Protein AF-0000000083949277 (afdb_homodimer)

Solvent-accessible surface area (backbone atoms only — not comparable to full-atom values): 10492 Å² total; per-residue (Å²): 128,86,73,73,69,58,63,44,70,72,47,74,55,38,56,22,43,33,36,37,35,54,84,83,64,48,55,35,40,35,48,44,87,57,91,70,59,81,41,28,36,32,83,78,54,54,52,74,56,86,62,30,49,77,46,78,42,14,24,31,35,35,33,34,27,75,80,60,41,54,33,39,42,30,32,68,45,71,85,47,53,56,81,72,59,77,84,67,62,41,60,31,63,98,126,86,74,74,71,58,64,45,72,73,47,73,56,38,58,21,43,34,36,38,35,55,82,82,63,48,55,34,40,35,48,45,88,58,89,70,58,80,40,27,36,33,82,79,53,56,51,75,55,85,64,31,51,77,46,77,42,14,26,30,34,34,32,35,28,76,80,61,40,56,34,39,42,32,33,68,44,72,87,49,51,55,81,72,60,63,95,68,58,40,60,30,62,98

pLDDT: mean 95.49, std 7.27, range [46.12, 98.75]

Sequence (188 aa):
MIEKPKVTTLTEAKVIHKLHCGECNWKQEIAANTDAEIKCCPWCGWSDLDISTVANEGGFQEIECEKHGKVTVIMPSPNIELLDFMDNLFCPFCMIEKPKVTTLTEAKVIHKLHCGECNWKQEIAANTDAEIKCCPWCGWSDLDISTVANEGGFQEIECEKHGKVTVIMPSPNIELLDFMDNLFCPFC

Organism: NCBI:txid38313

Radius of gyration: 16.16 Å; Cα contacts (8 Å, |Δi|>4): 487; chains: 2; bounding box: 27×56×30 Å

Secondary structure (DSSP, 8-state):
--PPPPEEE-S--EEEEEEE-TTT--EEEEEES--PPP-S-TTT----GGGSEEEEEEEEEEEEETTTEEEEEEE--TT--GGG--S-PPPTT-/--PPPPEEE-S--EEEEEEE-TTT--EEEEEES--PPP-S-TTT----GGGSEEEEEEEEEEEEETTTEEEEEEE--TT--GGG--S-PPPTT-

Nearest PDB structures (foldseek):
  7w8g-assembly1_F  TM=3.546E-01  e=2.244E+00  Saccharomyces cerevisiae S288C
  5bw0-assembly1_A  TM=3.425E-01  e=2.121E+00  Pseudomonas aeruginosa PAO1
  2ach-assembly1_A  TM=4.110E-01  e=2.975E+00  Homo sapiens
  4pog-assembly2_G  TM=3.089E-01  e=5.745E-01  Pyrococcus furiosus DSM 3638
  7w8g-assembly1_F  TM=3.549E-01  e=1.560E+00  Saccharomyces cerevisiae S288C

Foldseek 3Di:
DPDFFDKAWDDQKDWWKWKQAQVVRDIDTDDDPDPDDDQADPVPGHRPCVRMDIDTAWIWTWMQTPVPGIDIDTGRHRPDDSVNDPRDDDDPVD/DPDFFDKAWDDQKDWWKWKQAQVVRDTDTDDDPDPDDDQADPVPGHRPCVSMDIDTAWIWTWMQTPVPGIDIDTGRHRPDDSVNDDSDDDDPVD

Structure (mmCIF, N/CA/C/O backbone):
data_AF-0000000083949277-model_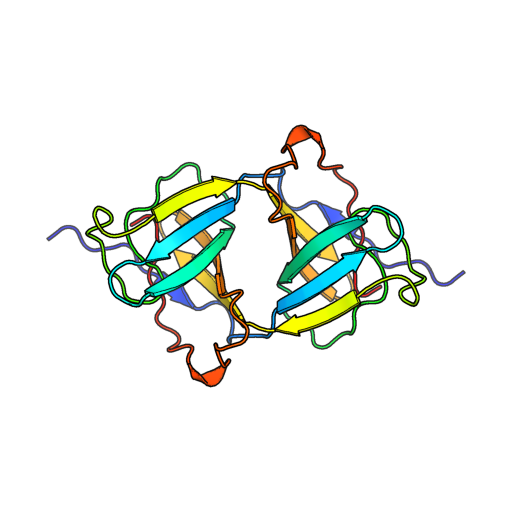v1
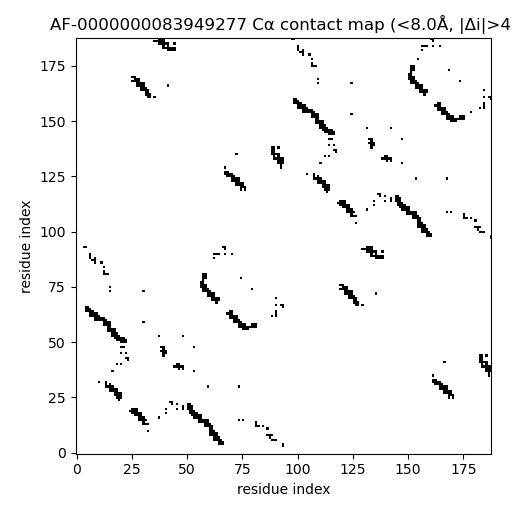#
loop_
_entity.id
_entity.type
_entity.pdbx_description
1 polymer 'Uncharacterized protein'
#
loop_
_atom_site.group_PDB
_atom_site.id
_atom_site.type_symbol
_atom_site.label_atom_id
_atom_site.label_alt_id
_atom_site.label_comp_id
_atom_site.label_asym_id
_atom_site.label_entity_id
_atom_site.label_seq_id
_atom_site.pdbx_PDB_ins_code
_atom_site.Cartn_x
_atom_site.Cartn_y
_atom_site.Cartn_z
_atom_site.occupancy
_atom_site.B_iso_or_equiv
_atom_site.auth_seq_id
_atom_site.auth_comp_id
_atom_site.auth_asym_id
_atom_site.auth_atom_id
_atom_site.pdbx_PDB_model_num
ATOM 1 N N . MET A 1 1 ? 11.148 29.172 11.57 1 46.12 1 MET A N 1
ATOM 2 C CA . MET A 1 1 ? 10.367 28.5 10.531 1 46.12 1 MET A CA 1
ATOM 3 C C . MET A 1 1 ? 10.805 27.047 10.375 1 46.12 1 MET A C 1
ATOM 5 O O . MET A 1 1 ? 11.961 26.781 10.039 1 46.12 1 MET A O 1
ATOM 9 N N . ILE A 1 2 ? 10.359 26.141 11.164 1 58.78 2 ILE A N 1
ATOM 10 C CA . ILE A 1 2 ? 10.922 24.797 11.172 1 58.78 2 ILE A CA 1
ATOM 11 C C . ILE A 1 2 ? 10.773 24.172 9.781 1 58.78 2 ILE A C 1
ATOM 13 O O . ILE A 1 2 ? 9.664 24.094 9.25 1 58.78 2 ILE A O 1
ATOM 17 N N . GLU A 1 3 ? 11.789 24.25 9.047 1 74.69 3 GLU A N 1
ATOM 18 C CA . GLU A 1 3 ? 11.805 23.75 7.68 1 74.69 3 GLU A CA 1
ATOM 19 C C . GLU A 1 3 ? 11.336 22.297 7.609 1 74.69 3 GLU A C 1
ATOM 21 O O . GLU A 1 3 ? 11.75 21.469 8.422 1 74.69 3 GLU A O 1
ATOM 26 N N . LYS A 1 4 ? 10.242 22.094 6.906 1 85.12 4 LYS A N 1
ATOM 27 C CA . LYS A 1 4 ? 9.75 20.734 6.691 1 85.12 4 LYS A CA 1
ATOM 28 C C . LYS A 1 4 ? 10.805 19.875 6.004 1 85.12 4 LYS A C 1
ATOM 30 O O . LYS A 1 4 ? 11.547 20.344 5.141 1 85.12 4 LYS A O 1
ATOM 35 N N . PRO A 1 5 ? 10.977 18.703 6.551 1 93.44 5 PRO A N 1
ATOM 36 C CA . PRO A 1 5 ? 11.922 17.781 5.91 1 93.44 5 PRO A CA 1
ATOM 37 C C . PRO A 1 5 ? 11.688 17.656 4.406 1 93.44 5 PRO A C 1
ATOM 39 O O . PRO A 1 5 ? 10.555 17.797 3.938 1 93.44 5 PRO A O 1
ATOM 42 N N . LYS A 1 6 ? 12.773 17.469 3.689 1 96.25 6 LYS A N 1
ATOM 43 C CA . LYS A 1 6 ? 12.688 17.297 2.242 1 96.25 6 LYS A CA 1
ATOM 44 C C . LYS A 1 6 ? 12 15.977 1.887 1 96.25 6 LYS A C 1
ATOM 46 O O . LYS A 1 6 ? 12.258 14.945 2.504 1 96.25 6 LYS A O 1
ATOM 51 N N . VAL A 1 7 ? 11.094 16.047 0.916 1 97.25 7 VAL A N 1
ATOM 52 C CA . VAL A 1 7 ? 10.391 14.891 0.388 1 97.25 7 VAL A CA 1
ATOM 53 C C . VAL A 1 7 ? 10.719 14.711 -1.093 1 97.25 7 VAL A C 1
ATOM 55 O O . VAL A 1 7 ? 10.68 15.672 -1.863 1 97.25 7 VAL A O 1
ATOM 58 N N . THR A 1 8 ? 11.156 13.547 -1.446 1 97.5 8 THR A N 1
ATOM 59 C CA . THR A 1 8 ? 11.469 13.242 -2.84 1 97.5 8 THR A CA 1
ATOM 60 C C . THR A 1 8 ? 10.547 12.148 -3.375 1 97.5 8 THR A C 1
ATOM 62 O O . THR A 1 8 ? 10.297 11.156 -2.695 1 97.5 8 THR A O 1
ATOM 65 N N . THR A 1 9 ? 10 12.391 -4.555 1 97.31 9 THR A N 1
ATOM 66 C CA . THR A 1 9 ? 9.219 11.352 -5.219 1 97.31 9 THR A CA 1
ATOM 67 C C . THR A 1 9 ? 10.133 10.258 -5.766 1 97.31 9 THR A C 1
ATOM 69 O O . THR A 1 9 ? 11.086 10.539 -6.492 1 97.31 9 THR A O 1
ATOM 72 N N . LEU A 1 10 ? 9.812 8.992 -5.414 1 96.44 10 LEU A N 1
ATOM 73 C CA . LEU A 1 10 ? 10.688 7.895 -5.805 1 96.44 10 LEU A CA 1
ATOM 74 C C . LEU A 1 10 ? 10.195 7.242 -7.094 1 96.44 10 LEU A C 1
ATOM 76 O O . LEU A 1 10 ? 10.984 6.684 -7.852 1 96.44 10 LEU A O 1
ATOM 80 N N . THR A 1 11 ? 8.93 7.262 -7.309 1 95.81 11 THR A N 1
ATOM 81 C CA . THR A 1 11 ? 8.352 6.562 -8.445 1 95.81 11 THR A CA 1
ATOM 82 C C . THR A 1 11 ? 7.234 7.387 -9.086 1 95.81 11 THR A C 1
ATOM 84 O O . THR A 1 11 ? 6.602 8.203 -8.414 1 95.81 11 THR A O 1
ATOM 87 N N . GLU A 1 12 ? 7.059 7.129 -10.391 1 95.62 12 GLU A N 1
ATOM 88 C CA . GLU A 1 12 ? 5.789 7.57 -10.969 1 95.62 12 GLU A CA 1
ATOM 89 C C . GLU A 1 12 ? 4.617 6.789 -10.375 1 95.62 12 GLU A C 1
ATOM 91 O O . GLU A 1 12 ? 4.805 5.715 -9.805 1 95.62 12 GLU A O 1
ATOM 96 N N . ALA A 1 13 ? 3.475 7.406 -10.477 1 97.06 13 ALA A N 1
ATOM 97 C CA . ALA A 1 13 ? 2.285 6.695 -10.008 1 97.06 13 ALA A CA 1
ATOM 98 C C . ALA A 1 13 ? 2.02 5.453 -10.852 1 97.06 13 ALA A C 1
ATOM 100 O O . ALA A 1 13 ? 2.174 5.484 -12.078 1 97.06 13 ALA A O 1
ATOM 101 N N . LYS A 1 14 ? 1.69 4.402 -10.234 1 97.19 14 LYS A N 1
ATOM 102 C CA . LYS A 1 14 ? 1.305 3.158 -10.898 1 97.19 14 LYS A CA 1
ATOM 103 C C . LYS A 1 14 ? -0.008 2.619 -10.336 1 97.19 14 LYS A C 1
ATOM 105 O O . LYS A 1 14 ? -0.439 3.023 -9.258 1 97.19 14 LYS A O 1
ATOM 110 N N . VAL A 1 15 ? -0.528 1.75 -11.07 1 97.38 15 VAL A N 1
ATOM 111 C CA . VAL A 1 15 ? -1.793 1.153 -10.656 1 97.38 15 VAL A CA 1
ATOM 112 C C . VAL A 1 15 ? -1.55 0.179 -9.508 1 97.38 15 VAL A C 1
ATOM 114 O O . VAL A 1 15 ? -0.455 -0.373 -9.367 1 97.38 15 VAL A O 1
ATOM 117 N N . ILE A 1 16 ? -2.521 0.039 -8.641 1 98.06 16 ILE A N 1
ATOM 118 C CA . ILE A 1 16 ? -2.527 -0.982 -7.598 1 98.06 16 ILE A CA 1
ATOM 119 C C . ILE A 1 16 ? -3.146 -2.27 -8.141 1 98.06 16 ILE A C 1
ATOM 121 O O . ILE A 1 16 ? -4.191 -2.234 -8.789 1 98.06 16 ILE A O 1
ATOM 125 N N . HIS A 1 17 ? -2.457 -3.432 -7.906 1 98.38 17 HIS A N 1
ATOM 126 C CA . HIS A 1 17 ? -3.092 -4.719 -8.164 1 98.38 17 HIS A CA 1
ATOM 127 C C . HIS A 1 17 ? -3.918 -5.176 -6.965 1 98.38 17 HIS A C 1
ATOM 129 O O . HIS A 1 17 ? -3.404 -5.258 -5.848 1 98.38 17 HIS A O 1
ATOM 135 N N . LYS A 1 18 ? -5.16 -5.375 -7.195 1 98.12 18 LYS A N 1
ATOM 136 C CA . LYS A 1 18 ? -6.051 -5.871 -6.148 1 98.12 18 LYS A CA 1
ATOM 137 C C . LYS A 1 18 ? -6.391 -7.34 -6.363 1 98.12 18 LYS A C 1
ATOM 139 O O . LYS A 1 18 ? -6.676 -7.758 -7.488 1 98.12 18 LYS A O 1
ATOM 144 N N . LEU A 1 19 ? -6.254 -8.078 -5.285 1 98.44 19 LEU A N 1
ATOM 145 C CA . LEU A 1 19 ? -6.527 -9.516 -5.324 1 98.44 19 LEU A CA 1
ATOM 146 C C . LEU A 1 19 ? -7.434 -9.93 -4.172 1 98.44 19 LEU A C 1
ATOM 148 O O . LEU A 1 19 ? -7.16 -9.609 -3.014 1 98.44 19 LEU A O 1
ATOM 152 N N . HIS A 1 20 ? -8.578 -10.453 -4.512 1 98.44 20 HIS A N 1
ATOM 153 C CA . HIS A 1 20 ? -9.344 -11.234 -3.541 1 98.44 20 HIS A CA 1
ATOM 154 C C . HIS A 1 20 ? -9.18 -12.727 -3.795 1 98.44 20 HIS A C 1
ATOM 156 O O . HIS A 1 20 ? -9.797 -13.281 -4.711 1 98.44 20 HIS A O 1
ATOM 162 N N . CYS A 1 21 ? -8.406 -13.305 -2.984 1 98.5 21 CYS A N 1
ATOM 163 C CA . CYS A 1 21 ? -7.988 -14.68 -3.225 1 98.5 21 CYS A CA 1
ATOM 164 C C . CYS A 1 21 ? -9.102 -15.664 -2.887 1 98.5 21 CYS A C 1
ATOM 166 O O . CYS A 1 21 ? -9.641 -15.641 -1.776 1 98.5 21 CYS A O 1
ATOM 168 N N . GLY A 1 22 ? -9.391 -16.484 -3.83 1 98.31 22 GLY A N 1
ATOM 169 C CA . GLY A 1 22 ? -10.445 -17.469 -3.629 1 98.31 22 GLY A CA 1
ATOM 170 C C . GLY A 1 22 ? -10.055 -18.578 -2.662 1 98.31 22 GLY A C 1
ATOM 171 O O . GLY A 1 22 ? -10.922 -19.234 -2.084 1 98.31 22 GLY A O 1
ATOM 172 N N . GLU A 1 23 ? -8.766 -18.812 -2.447 1 98.31 23 GLU A N 1
ATOM 173 C CA . GLU A 1 23 ? -8.281 -19.859 -1.568 1 98.31 23 GLU A CA 1
ATOM 174 C C . GLU A 1 23 ? -8.242 -19.406 -0.114 1 98.31 23 GLU A C 1
ATOM 176 O O . GLU A 1 23 ? -8.898 -20 0.747 1 98.31 23 GLU A O 1
ATOM 181 N N . CYS A 1 24 ? -7.574 -18.359 0.184 1 96.56 24 CYS A N 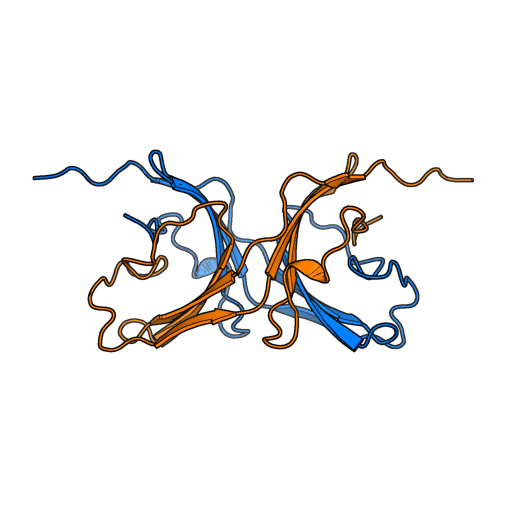1
ATOM 182 C CA . CYS A 1 24 ? -7.43 -17.938 1.569 1 96.56 24 CYS A CA 1
ATOM 183 C C . CYS A 1 24 ? -8.5 -16.906 1.935 1 96.56 24 CYS A C 1
ATOM 185 O O . CYS A 1 24 ? -8.711 -16.625 3.113 1 96.56 24 CYS A O 1
ATOM 187 N N . ASN A 1 25 ? -9.109 -16.281 0.979 1 97.25 25 ASN A N 1
ATOM 188 C CA . ASN A 1 25 ? -10.242 -15.375 1.118 1 97.25 25 ASN A CA 1
ATOM 18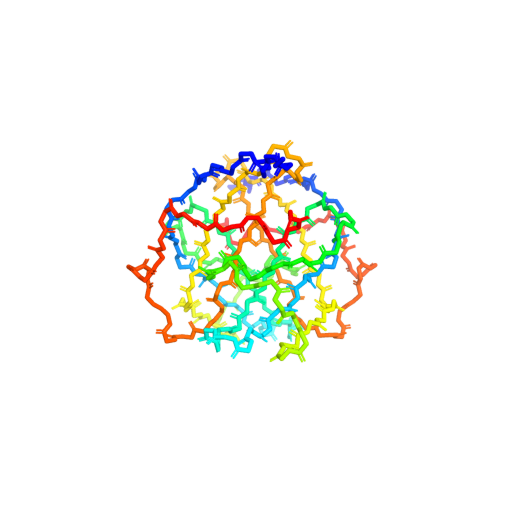9 C C . ASN A 1 25 ? -9.789 -13.992 1.598 1 97.25 25 ASN A C 1
ATOM 191 O O . ASN A 1 25 ? -10.602 -13.203 2.082 1 97.25 25 ASN A O 1
ATOM 195 N N . TRP A 1 26 ? -8.484 -13.711 1.51 1 96.75 26 TRP A N 1
ATOM 196 C CA . TRP A 1 26 ? -8 -12.391 1.885 1 96.75 26 TRP A CA 1
ATOM 197 C C . TRP A 1 26 ? -8.07 -11.43 0.703 1 96.75 26 TRP A C 1
ATOM 199 O O . TRP A 1 26 ? -7.758 -11.805 -0.43 1 96.75 26 TRP A O 1
ATOM 209 N N . LYS A 1 27 ? -8.508 -10.219 1.029 1 97.44 27 LYS A N 1
ATOM 210 C CA . LYS A 1 27 ? -8.32 -9.094 0.11 1 97.44 27 LYS A CA 1
ATOM 211 C C . LYS A 1 27 ? -6.938 -8.477 0.27 1 97.44 27 LYS A C 1
ATOM 213 O O . LYS A 1 27 ? -6.5 -8.203 1.39 1 97.44 27 LYS A O 1
ATOM 218 N N . GLN A 1 28 ? -6.328 -8.305 -0.876 1 98.19 28 GLN A N 1
ATOM 219 C CA . GLN A 1 28 ? -4.961 -7.805 -0.871 1 98.19 28 GLN A CA 1
ATOM 220 C C . GLN A 1 28 ? -4.781 -6.684 -1.893 1 98.19 28 GLN A C 1
ATOM 222 O O . GLN A 1 28 ? -5.426 -6.688 -2.941 1 98.19 28 GLN A O 1
ATOM 227 N N . GLU A 1 29 ? -3.99 -5.68 -1.561 1 98.5 29 GLU A N 1
ATOM 228 C CA . GLU A 1 29 ? -3.516 -4.652 -2.479 1 98.5 29 GLU A CA 1
ATOM 229 C C . GLU A 1 29 ? -1.999 -4.711 -2.643 1 98.5 29 GLU A C 1
ATOM 231 O O . GLU A 1 29 ? -1.268 -4.812 -1.655 1 98.5 29 GLU A O 1
ATOM 236 N N . ILE A 1 30 ? -1.547 -4.719 -3.863 1 98.75 30 ILE A N 1
ATOM 237 C CA . ILE A 1 30 ? -0.135 -4.902 -4.184 1 98.75 30 ILE A CA 1
ATOM 238 C C . ILE A 1 30 ? 0.397 -3.662 -4.895 1 98.75 30 ILE A C 1
ATOM 240 O O . ILE A 1 30 ? -0.105 -3.287 -5.957 1 98.75 30 ILE A O 1
ATOM 244 N N . ALA A 1 31 ? 1.319 -3.004 -4.297 1 98.75 31 ALA A N 1
ATOM 245 C CA . ALA A 1 31 ? 2.057 -1.893 -4.891 1 98.75 31 ALA A CA 1
ATOM 246 C C . ALA A 1 31 ? 3.436 -2.34 -5.367 1 98.75 31 ALA A C 1
ATOM 248 O O . ALA A 1 31 ? 4.289 -2.707 -4.555 1 98.75 31 ALA A O 1
ATOM 249 N N . ALA A 1 32 ? 3.602 -2.359 -6.66 1 98.44 32 ALA A N 1
ATOM 250 C CA . ALA A 1 32 ? 4.867 -2.795 -7.25 1 98.44 32 ALA A CA 1
ATOM 251 C C . ALA A 1 32 ? 5.16 -2.031 -8.539 1 98.44 32 ALA A C 1
ATOM 253 O O . ALA A 1 32 ? 4.25 -1.738 -9.312 1 98.44 32 ALA A O 1
ATOM 254 N N . ASN A 1 33 ? 6.473 -1.746 -8.656 1 96.5 33 ASN A N 1
ATOM 255 C CA . ASN A 1 33 ? 6.891 -1.055 -9.875 1 96.5 33 ASN A CA 1
ATOM 256 C C . ASN A 1 33 ? 7.211 -2.037 -10.992 1 96.5 33 ASN A C 1
ATOM 258 O O . ASN A 1 33 ? 8.359 -2.135 -11.438 1 96.5 33 ASN A O 1
ATOM 262 N N . THR A 1 34 ? 6.246 -2.789 -11.367 1 95.69 34 THR A N 1
ATOM 263 C CA . THR A 1 34 ? 6.359 -3.762 -12.453 1 95.69 34 THR A CA 1
ATOM 264 C C . THR A 1 34 ? 5.094 -3.766 -13.312 1 95.69 34 THR A C 1
ATOM 266 O O . THR A 1 34 ? 4.016 -3.412 -12.836 1 95.69 34 THR A O 1
ATOM 269 N N . ASP A 1 35 ? 5.238 -4.125 -14.523 1 93.88 35 ASP A N 1
ATOM 270 C CA . ASP A 1 35 ? 4.098 -4.254 -15.422 1 93.88 35 ASP A CA 1
ATOM 271 C C . ASP A 1 35 ? 3.623 -5.703 -15.508 1 93.88 35 ASP A C 1
ATOM 273 O O . ASP A 1 35 ? 2.719 -6.023 -16.281 1 93.88 35 ASP A O 1
ATOM 277 N N . ALA A 1 36 ? 4.277 -6.547 -14.664 1 96.5 36 ALA A N 1
ATOM 278 C CA . ALA A 1 36 ? 3.922 -7.965 -14.664 1 96.5 36 ALA A CA 1
ATOM 279 C C . ALA A 1 36 ? 2.504 -8.18 -14.148 1 96.5 36 ALA A C 1
ATOM 281 O O . ALA A 1 36 ? 2.002 -7.383 -13.344 1 96.5 36 ALA A O 1
ATOM 282 N N . GLU A 1 37 ? 1.89 -9.234 -14.586 1 97.12 37 GLU A N 1
ATOM 283 C CA . GLU A 1 37 ? 0.556 -9.602 -14.117 1 97.12 37 GLU A CA 1
ATOM 284 C C . GLU A 1 37 ? 0.63 -10.477 -12.875 1 97.12 37 GLU A C 1
ATOM 286 O O . GLU A 1 37 ? 1.604 -11.211 -12.68 1 97.12 37 GLU A O 1
ATOM 291 N N . ILE A 1 38 ? -0.41 -10.375 -12.102 1 98.44 38 ILE A N 1
ATOM 292 C CA . ILE A 1 38 ? -0.5 -11.234 -10.922 1 98.44 38 ILE A CA 1
ATOM 293 C C . ILE A 1 38 ? -0.568 -12.695 -11.359 1 98.44 38 ILE A C 1
ATOM 295 O O . ILE A 1 38 ? -1.339 -13.055 -12.25 1 98.44 38 ILE A O 1
ATOM 299 N N . LYS A 1 39 ? 0.254 -13.523 -10.727 1 98 39 LYS A N 1
ATOM 300 C CA . LYS A 1 39 ? 0.293 -14.945 -11.055 1 98 39 LYS A CA 1
ATOM 301 C C . LYS A 1 39 ? -0.122 -15.797 -9.859 1 98 39 LYS A C 1
ATOM 303 O O . LYS A 1 39 ? -0.489 -16.969 -10.016 1 98 39 LYS A O 1
ATOM 308 N N . CYS A 1 40 ? -0.025 -15.172 -8.656 1 98.31 40 CYS A N 1
ATOM 309 C CA . CYS A 1 40 ? -0.406 -15.938 -7.473 1 98.31 40 CYS A CA 1
ATOM 310 C C . CYS A 1 40 ? -0.708 -15.016 -6.297 1 98.31 40 CYS A C 1
ATOM 312 O O . CYS A 1 40 ? -0.4 -13.82 -6.344 1 98.31 40 CYS A O 1
ATOM 314 N N . CYS A 1 41 ? -1.374 -15.578 -5.285 1 98.38 41 CYS A N 1
ATOM 315 C CA . CYS A 1 41 ? -1.639 -14.875 -4.031 1 98.38 41 CYS A CA 1
ATOM 316 C C . CYS A 1 41 ? -0.36 -14.711 -3.221 1 98.38 41 CYS A C 1
ATOM 318 O O . CYS A 1 41 ? 0.297 -15.695 -2.875 1 98.38 41 CYS A O 1
ATOM 320 N N . PRO A 1 42 ? 0.002 -13.469 -2.916 1 98 42 PRO A N 1
ATOM 321 C CA . PRO A 1 42 ? 1.236 -13.312 -2.143 1 98 42 PRO A CA 1
ATOM 322 C C . PRO A 1 42 ? 1.126 -13.883 -0.732 1 98 42 PRO A C 1
ATOM 324 O O . PRO A 1 42 ? 2.143 -14.203 -0.11 1 98 42 PRO A O 1
ATOM 327 N N . TRP A 1 43 ? -0.061 -14.008 -0.219 1 97.44 43 TRP A N 1
ATOM 328 C CA . TRP A 1 43 ? -0.281 -14.477 1.146 1 97.44 43 TRP A CA 1
ATOM 329 C C . TRP A 1 43 ? -0.173 -15.992 1.227 1 97.44 43 TRP A C 1
ATOM 331 O O . TRP A 1 43 ? 0.5 -16.531 2.111 1 97.44 43 TRP A O 1
ATOM 341 N N . CYS A 1 44 ? -0.803 -16.734 0.273 1 97.38 44 CYS A N 1
ATOM 342 C CA . CYS A 1 44 ? -0.876 -18.172 0.445 1 97.38 44 CYS A CA 1
ATOM 343 C C . CYS A 1 44 ? -0.243 -18.906 -0.737 1 97.38 44 CYS A C 1
ATOM 345 O O . CYS A 1 44 ? -0.12 -20.125 -0.728 1 97.38 44 CYS A O 1
ATOM 347 N N . GLY A 1 45 ? 0.141 -18.219 -1.758 1 97.25 45 GLY A N 1
ATOM 348 C CA . GLY A 1 45 ? 0.847 -18.812 -2.883 1 97.25 45 GLY A CA 1
ATOM 349 C C . GLY A 1 45 ? -0.081 -19.438 -3.9 1 97.25 45 GLY A C 1
ATOM 350 O O . GLY A 1 45 ? 0.372 -19.969 -4.922 1 97.25 45 GLY A O 1
ATOM 351 N N . TRP A 1 46 ? -1.381 -19.328 -3.662 1 97.69 46 TRP A N 1
ATOM 352 C CA . TRP A 1 46 ? -2.354 -19.938 -4.562 1 97.69 46 TRP A CA 1
ATOM 353 C C . TRP A 1 46 ? -2.283 -19.312 -5.949 1 97.69 46 TRP A C 1
ATOM 355 O O . TRP A 1 46 ? -2.377 -18.094 -6.09 1 97.69 46 TRP A O 1
ATOM 365 N N . SER A 1 47 ? -2.145 -20.172 -6.973 1 97.25 47 SER A N 1
ATOM 366 C CA . SER A 1 47 ? -1.875 -19.656 -8.312 1 97.25 47 SER A CA 1
ATOM 367 C C . SER A 1 47 ? -3.068 -19.859 -9.234 1 97.25 47 SER A C 1
ATOM 369 O O . SER A 1 47 ? -3.088 -19.344 -10.359 1 97.25 47 SER A O 1
ATOM 371 N N . ASP A 1 48 ? -4.059 -20.641 -8.797 1 97.19 48 ASP A N 1
ATOM 372 C CA . ASP A 1 48 ? -5.27 -20.734 -9.602 1 97.19 48 ASP A CA 1
ATOM 373 C C . ASP A 1 48 ? -6.18 -19.531 -9.375 1 97.19 48 ASP A C 1
ATOM 375 O O . ASP A 1 48 ? -7.066 -19.562 -8.523 1 97.19 48 ASP A O 1
ATOM 379 N N . LEU A 1 49 ? -6.066 -18.547 -10.188 1 97.31 49 LEU A N 1
ATOM 380 C CA . LEU A 1 49 ? -6.715 -17.266 -9.977 1 97.31 49 LEU A CA 1
ATOM 381 C C . LEU A 1 49 ? -8.141 -17.281 -10.516 1 97.31 49 LEU A C 1
ATOM 383 O O . LEU A 1 49 ? -8.875 -16.297 -10.367 1 97.31 49 LEU A O 1
ATOM 387 N N . ASP A 1 50 ? -8.602 -18.422 -11.055 1 97.31 50 ASP A N 1
ATOM 388 C CA . ASP A 1 50 ? -9.945 -18.531 -11.617 1 97.31 50 ASP A CA 1
ATOM 389 C C . ASP A 1 50 ? -11.008 -18.344 -10.531 1 97.31 50 ASP A C 1
ATOM 391 O O . ASP A 1 50 ? -12.133 -17.938 -10.82 1 97.31 50 ASP A O 1
ATOM 395 N N . ILE A 1 51 ? -10.617 -18.688 -9.344 1 97.62 51 ILE A N 1
ATOM 396 C CA . ILE A 1 51 ? -11.578 -18.594 -8.258 1 97.62 51 ILE A CA 1
ATOM 397 C C . ILE A 1 51 ? -11.352 -17.297 -7.477 1 97.62 51 ILE A C 1
ATOM 399 O O . ILE A 1 51 ? -11.867 -17.141 -6.367 1 97.62 51 ILE A O 1
ATOM 403 N N . SER A 1 52 ? -10.508 -16.484 -7.984 1 98.06 52 SER A N 1
ATOM 404 C CA . SER A 1 52 ? -10.172 -15.211 -7.348 1 98.06 52 SER A CA 1
ATOM 405 C C . SER A 1 52 ? -10.633 -14.031 -8.195 1 98.06 52 SER A C 1
ATOM 407 O O . SER A 1 52 ? -11.039 -14.211 -9.344 1 98.06 52 SER A O 1
ATOM 409 N N . THR A 1 53 ? -10.719 -12.883 -7.551 1 98.12 53 THR A N 1
ATOM 410 C CA . THR A 1 53 ? -10.945 -11.633 -8.266 1 98.12 53 THR A CA 1
ATOM 411 C C . THR A 1 53 ? -9.664 -10.805 -8.32 1 98.12 53 THR A C 1
ATOM 413 O O . THR A 1 53 ? -9.008 -10.602 -7.293 1 98.12 53 THR A O 1
ATOM 416 N N . VAL A 1 54 ? -9.281 -10.438 -9.539 1 97.88 54 VAL A N 1
ATOM 417 C CA . VAL A 1 54 ? -8.125 -9.578 -9.773 1 97.88 54 VAL A CA 1
ATOM 418 C C . VAL A 1 54 ? -8.562 -8.289 -10.453 1 97.88 54 VAL A C 1
ATOM 420 O O . VAL A 1 54 ? -9.391 -8.312 -11.367 1 97.88 54 VAL A O 1
ATOM 423 N N . ALA A 1 55 ? -8.094 -7.152 -9.977 1 96.88 55 ALA A N 1
ATOM 424 C CA . ALA A 1 55 ? -8.398 -5.859 -10.578 1 96.88 55 ALA A CA 1
ATOM 425 C C . ALA A 1 55 ? -7.219 -4.898 -10.445 1 96.88 55 ALA A C 1
ATOM 427 O O . ALA A 1 55 ? -6.414 -5.02 -9.516 1 96.88 55 ALA A O 1
ATOM 428 N N . ASN A 1 56 ? -7.09 -4.094 -11.445 1 96.5 56 ASN A N 1
ATOM 429 C CA . ASN A 1 56 ? -6.176 -2.955 -11.375 1 96.5 56 ASN A CA 1
ATOM 430 C C . ASN A 1 56 ? -6.934 -1.642 -11.188 1 96.5 56 ASN A C 1
ATOM 432 O O . ASN A 1 56 ? -7.598 -1.168 -12.109 1 96.5 56 ASN A O 1
ATOM 436 N N . GLU A 1 57 ? -6.883 -1.159 -10 1 95.38 57 GLU A N 1
ATOM 437 C CA . GLU A 1 57 ? -7.637 0.045 -9.656 1 95.38 57 GLU A CA 1
ATOM 438 C C . GLU A 1 57 ? -6.859 0.924 -8.68 1 95.38 57 GLU A C 1
ATOM 440 O O . GLU A 1 57 ? -6.07 0.423 -7.883 1 95.38 57 GLU A O 1
ATOM 445 N N . GLY A 1 58 ? -7.086 2.207 -8.812 1 97.12 58 GLY A N 1
ATOM 446 C CA . GLY A 1 58 ? -6.375 3.121 -7.93 1 97.12 58 GLY A CA 1
ATOM 447 C C . GLY A 1 58 ? -4.934 3.352 -8.344 1 97.12 58 GLY A C 1
ATOM 448 O O . GLY A 1 58 ? -4.586 3.182 -9.516 1 97.12 58 GLY A O 1
ATOM 449 N N . GLY A 1 59 ? -4.227 3.914 -7.484 1 97.75 59 GLY A N 1
ATOM 450 C CA . GLY A 1 59 ? -2.826 4.191 -7.758 1 97.75 59 GLY A CA 1
ATOM 451 C C . GLY A 1 59 ? -1.988 4.324 -6.5 1 97.75 59 GLY A C 1
ATOM 452 O O . GLY A 1 59 ? -2.529 4.398 -5.391 1 97.75 59 GLY A O 1
ATOM 453 N N . PHE A 1 60 ? -0.755 4.199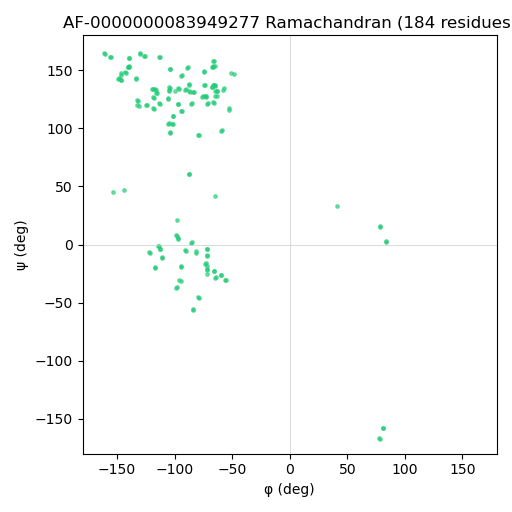 -6.668 1 98.31 60 PHE A N 1
ATOM 454 C CA . PHE A 1 60 ? 0.175 4.453 -5.578 1 98.31 60 PHE A CA 1
ATOM 455 C C . PHE A 1 60 ? 1.409 5.195 -6.078 1 98.31 60 PHE A C 1
ATOM 457 O O . PHE A 1 60 ? 1.662 5.246 -7.285 1 98.31 60 PHE A O 1
ATOM 464 N N . GLN A 1 61 ? 2.047 5.766 -5.203 1 98.19 61 GLN A N 1
ATOM 465 C CA . GLN A 1 61 ? 3.32 6.438 -5.438 1 98.19 61 GLN A CA 1
ATOM 466 C C . GLN A 1 61 ? 4.211 6.371 -4.199 1 98.19 61 GLN A C 1
ATOM 468 O O . GLN A 1 61 ? 3.715 6.398 -3.07 1 98.19 61 GLN A O 1
ATOM 473 N N . GLU A 1 62 ? 5.48 6.203 -4.441 1 98.06 62 GLU A N 1
ATOM 474 C CA . GLU A 1 62 ? 6.438 6.141 -3.34 1 98.06 62 GLU A CA 1
ATOM 475 C C . GLU A 1 62 ? 7.223 7.441 -3.215 1 98.06 62 GLU A C 1
ATOM 477 O O . GLU A 1 62 ? 7.672 8 -4.219 1 98.06 62 GLU A O 1
ATOM 482 N N . ILE A 1 63 ? 7.309 7.844 -1.969 1 98.19 63 ILE A N 1
ATOM 483 C CA . ILE A 1 63 ? 8.117 9.023 -1.664 1 98.19 63 ILE A CA 1
ATOM 484 C C . ILE A 1 63 ? 9.141 8.68 -0.583 1 98.19 63 ILE A C 1
ATOM 486 O O . ILE A 1 63 ? 9.031 7.637 0.072 1 98.19 63 ILE A O 1
ATOM 490 N N . GLU A 1 64 ? 10.117 9.5 -0.476 1 98.06 64 GLU A N 1
ATOM 491 C CA . GLU A 1 64 ? 11.102 9.414 0.604 1 98.06 64 GLU A CA 1
ATOM 492 C C . GLU A 1 64 ? 11.195 10.734 1.364 1 98.06 64 GLU A C 1
ATOM 494 O O . GLU A 1 64 ? 11.406 11.789 0.762 1 98.06 64 GLU A O 1
ATOM 499 N N . CYS A 1 65 ? 10.914 10.633 2.604 1 97.94 65 CYS A N 1
ATOM 500 C CA . CYS A 1 65 ? 11.102 11.75 3.518 1 97.94 65 CYS A CA 1
ATOM 501 C C . CYS A 1 65 ? 12.438 11.641 4.25 1 97.94 65 CYS A C 1
ATOM 503 O O . CYS A 1 65 ? 12.766 10.578 4.781 1 97.94 65 CYS A O 1
ATOM 505 N N . GLU A 1 66 ? 13.141 12.719 4.305 1 97.38 66 GLU A N 1
ATOM 506 C CA . GLU A 1 66 ? 14.453 12.711 4.949 1 97.38 66 GLU A CA 1
ATOM 507 C C . GLU A 1 66 ? 14.352 12.289 6.41 1 97.38 66 GLU A C 1
ATOM 509 O O . GLU A 1 66 ? 15.289 11.695 6.957 1 97.38 66 GLU A O 1
ATOM 514 N N . LYS A 1 67 ? 13.289 12.508 6.957 1 97.06 67 LYS A N 1
ATOM 515 C CA . LYS A 1 67 ? 13.109 12.234 8.383 1 97.06 67 LYS A CA 1
ATOM 516 C C . LYS A 1 67 ? 12.43 10.891 8.602 1 97.06 67 LYS A C 1
ATOM 518 O O . LYS A 1 67 ? 12.766 10.164 9.539 1 97.06 67 LYS A O 1
ATOM 523 N N . HIS A 1 68 ? 11.477 10.516 7.738 1 97.44 68 HIS A N 1
ATOM 524 C CA . HIS A 1 68 ? 10.625 9.383 8.055 1 97.44 68 HIS A CA 1
ATOM 525 C C . HIS A 1 68 ? 10.883 8.219 7.105 1 97.44 68 HIS A C 1
ATOM 527 O O . HIS A 1 68 ? 10.305 7.137 7.266 1 97.44 68 HIS A O 1
ATOM 533 N N . GLY A 1 69 ? 11.773 8.461 6.109 1 97 69 GLY A N 1
ATOM 534 C CA . GLY A 1 69 ? 12.109 7.375 5.199 1 97 69 GLY A CA 1
ATOM 535 C C . GLY A 1 69 ? 11.078 7.168 4.113 1 97 69 GLY A C 1
ATOM 536 O O . GLY A 1 69 ? 10.352 8.094 3.752 1 97 69 GLY A O 1
ATOM 537 N N . LYS A 1 70 ? 11.047 6.008 3.561 1 97.69 70 LYS A N 1
ATOM 538 C CA . LYS A 1 70 ? 10.188 5.676 2.43 1 97.69 70 LYS A CA 1
ATOM 539 C C . LYS A 1 70 ? 8.734 5.523 2.873 1 97.69 70 LYS A C 1
ATOM 541 O O . LYS A 1 70 ? 8.461 4.938 3.922 1 97.69 70 LYS A O 1
ATOM 546 N N . VAL A 1 71 ? 7.906 6.051 2.109 1 98.38 71 VAL A N 1
ATOM 547 C CA . VAL A 1 71 ? 6.465 5.98 2.338 1 98.38 71 VAL A CA 1
ATOM 548 C C . VAL A 1 71 ? 5.758 5.586 1.044 1 98.38 71 VAL A C 1
ATOM 550 O O . VAL A 1 71 ? 5.988 6.184 -0.008 1 98.38 71 VAL A O 1
ATOM 553 N N . THR A 1 72 ? 5.004 4.543 1.089 1 98.69 72 THR A N 1
ATOM 554 C CA . THR A 1 72 ? 4.109 4.211 -0.013 1 98.69 72 THR A CA 1
ATOM 555 C C . THR A 1 72 ? 2.715 4.781 0.234 1 98.69 72 THR A C 1
ATOM 557 O O . THR A 1 72 ? 2.043 4.395 1.193 1 98.69 72 THR A O 1
ATOM 560 N N . VAL A 1 73 ? 2.342 5.688 -0.595 1 98.69 73 VAL A N 1
ATOM 561 C CA . VAL A 1 73 ? 1.015 6.285 -0.511 1 98.69 73 VAL A CA 1
ATOM 562 C C . VAL A 1 73 ? 0.07 5.59 -1.486 1 98.69 73 VAL A C 1
ATOM 564 O O . VAL A 1 73 ? 0.317 5.57 -2.695 1 98.69 73 VAL A O 1
ATOM 567 N N . ILE A 1 74 ? -0.982 5.043 -0.949 1 98.5 74 ILE A N 1
ATOM 568 C CA . ILE A 1 74 ? -1.923 4.238 -1.722 1 98.5 74 ILE A CA 1
ATOM 569 C C . ILE A 1 74 ? -3.27 4.957 -1.805 1 98.5 74 ILE A C 1
ATOM 571 O O . ILE A 1 74 ? -3.838 5.344 -0.781 1 98.5 74 ILE A O 1
ATOM 575 N N . MET A 1 75 ? -3.664 5.207 -3 1 97.88 75 MET A N 1
ATOM 576 C CA . MET A 1 75 ? -5 5.707 -3.309 1 97.88 75 MET A CA 1
ATOM 577 C C . MET A 1 75 ? -5.879 4.602 -3.885 1 97.88 75 MET A C 1
ATOM 579 O O . MET A 1 75 ? -5.898 4.391 -5.098 1 97.88 75 MET A O 1
ATOM 583 N N . PRO A 1 76 ? -6.672 3.973 -2.982 1 97.12 76 PRO A N 1
ATOM 584 C CA . PRO A 1 76 ? -7.336 2.74 -3.414 1 97.12 76 PRO A CA 1
ATOM 585 C C . PRO A 1 76 ? -8.609 3.002 -4.215 1 97.12 76 PRO A C 1
ATOM 587 O O . PRO A 1 76 ? -9.18 2.076 -4.801 1 97.12 76 PRO A O 1
ATOM 590 N N . SER A 1 77 ? -9.008 4.199 -4.32 1 95 77 SER A N 1
ATOM 591 C CA . SER A 1 77 ? -10.258 4.531 -5.008 1 95 77 SER A CA 1
ATOM 592 C C . SER A 1 77 ? -10.156 4.234 -6.5 1 95 77 SER A C 1
ATOM 594 O O . SER A 1 77 ? -9.164 4.578 -7.145 1 95 77 SER A O 1
ATOM 596 N N . PRO A 1 78 ? -11.234 3.635 -7.027 1 93.06 78 PRO A N 1
ATOM 597 C CA . PRO A 1 78 ? -11.242 3.402 -8.477 1 93.06 78 PRO A CA 1
ATOM 598 C C . PRO A 1 78 ? -11.414 4.688 -9.281 1 93.06 78 PRO A C 1
ATOM 600 O O . PRO A 1 78 ? -11.227 4.688 -10.5 1 93.06 78 PRO A O 1
ATOM 603 N N . ASN A 1 79 ? -11.711 5.762 -8.625 1 93.31 79 ASN A N 1
ATOM 604 C CA . ASN A 1 79 ? -11.992 7.016 -9.312 1 93.31 79 ASN A CA 1
ATOM 605 C C . ASN A 1 79 ? -10.734 7.852 -9.5 1 93.31 79 ASN A C 1
ATOM 607 O O . ASN A 1 79 ? -10.773 8.914 -10.125 1 93.31 79 ASN A O 1
ATOM 611 N N . ILE A 1 80 ? -9.664 7.34 -8.938 1 93.81 80 ILE A N 1
ATOM 612 C CA . ILE A 1 80 ? -8.414 8.07 -9.094 1 93.81 80 ILE A CA 1
ATOM 613 C C . ILE A 1 80 ? -7.676 7.57 -10.336 1 93.81 80 ILE A C 1
ATOM 615 O O . ILE A 1 80 ? -7.625 6.367 -10.586 1 93.81 80 ILE A O 1
ATOM 619 N N . GLU A 1 81 ? -7.211 8.516 -11.125 1 93.31 81 GLU A N 1
ATOM 620 C CA . GLU A 1 81 ? -6.371 8.195 -12.281 1 93.31 81 GLU A CA 1
ATOM 621 C C . GLU A 1 81 ? -4.906 8.516 -12 1 93.31 81 GLU A C 1
ATOM 623 O O . GLU A 1 81 ? -4.598 9.398 -11.195 1 93.31 81 GLU A O 1
ATOM 628 N N . LEU A 1 82 ? -4.047 7.734 -12.672 1 94.94 82 LEU A N 1
ATOM 629 C CA . LEU A 1 82 ? -2.615 7.926 -12.469 1 94.94 82 LEU A CA 1
ATOM 630 C C . LEU A 1 82 ? -2.215 9.367 -12.773 1 94.94 82 LEU A C 1
ATOM 632 O O . LEU A 1 82 ? -1.333 9.922 -12.109 1 94.94 82 LEU A O 1
ATOM 636 N N . LEU A 1 83 ? -2.877 9.992 -13.656 1 93.94 83 LEU A N 1
ATOM 637 C CA . LEU A 1 83 ? -2.547 11.352 -14.07 1 93.94 83 LEU A CA 1
ATOM 638 C C . LEU A 1 83 ? -2.932 12.359 -12.992 1 93.94 83 LEU A C 1
ATOM 640 O O . LEU A 1 83 ? -2.488 13.508 -13.016 1 93.94 83 LEU A O 1
ATOM 644 N N . ASP A 1 84 ? -3.764 11.938 -12.047 1 93.38 84 ASP A N 1
ATOM 645 C CA . ASP A 1 84 ? -4.152 12.828 -10.953 1 93.38 84 ASP A CA 1
ATOM 646 C C . ASP A 1 84 ? -2.992 13.047 -9.984 1 93.38 8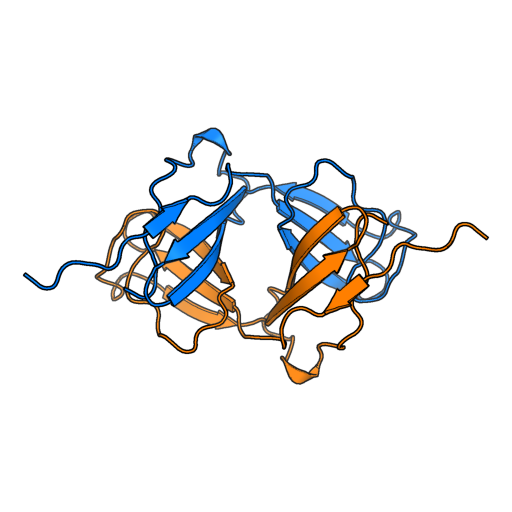4 ASP A C 1
ATOM 648 O O . ASP A 1 84 ? -3.008 13.992 -9.195 1 93.38 84 ASP A O 1
ATOM 652 N N . PHE A 1 85 ? -1.99 12.109 -10.07 1 93.88 85 PHE A N 1
ATOM 653 C CA . PHE A 1 85 ? -0.848 12.242 -9.18 1 93.88 85 PHE A CA 1
ATOM 654 C C . PHE A 1 85 ? 0.041 13.406 -9.602 1 93.88 85 PHE A C 1
ATOM 656 O O . PHE A 1 85 ? 0.33 13.57 -10.789 1 93.88 85 PHE A O 1
ATOM 663 N N . MET A 1 86 ? 0.406 14.422 -8.695 1 82.62 86 MET A N 1
ATOM 664 C CA . MET A 1 86 ? 1.178 15.625 -9.008 1 82.62 86 MET A CA 1
ATOM 665 C C . MET A 1 86 ? 2.645 15.438 -8.633 1 82.62 86 MET A C 1
ATOM 667 O O . MET A 1 86 ? 3.443 16.375 -8.75 1 82.62 86 MET A O 1
ATOM 671 N N . ASP A 1 87 ? 3.221 14.383 -8.484 1 85.38 87 ASP A N 1
ATOM 672 C CA . ASP A 1 87 ? 4.605 14.133 -8.102 1 85.38 87 ASP A CA 1
ATOM 673 C C . ASP A 1 87 ? 5.051 15.086 -6.996 1 85.38 87 ASP A C 1
ATOM 675 O O . ASP A 1 87 ? 6.145 15.656 -7.062 1 85.38 87 ASP A O 1
ATOM 679 N N . ASN A 1 88 ? 4.262 15.469 -6.148 1 93.12 88 ASN A N 1
ATOM 680 C CA . ASN A 1 88 ? 4.547 16.359 -5.027 1 93.12 88 ASN A CA 1
ATOM 681 C C . ASN A 1 88 ? 3.746 15.969 -3.785 1 93.12 88 ASN A C 1
ATOM 683 O O . ASN A 1 88 ? 3.158 16.828 -3.125 1 93.12 88 ASN A O 1
ATOM 687 N N . LEU A 1 89 ? 3.775 14.758 -3.535 1 97.31 89 LEU A N 1
ATOM 688 C CA . LEU A 1 89 ? 3.09 14.289 -2.336 1 97.31 89 LEU A CA 1
ATOM 689 C C . LEU A 1 89 ? 3.797 14.789 -1.077 1 97.31 89 LEU A C 1
ATOM 691 O O . LEU A 1 89 ? 5.004 15.039 -1.096 1 97.31 89 LEU A O 1
ATOM 695 N N . PHE A 1 90 ? 3.037 14.914 -0.054 1 97.75 90 PHE A N 1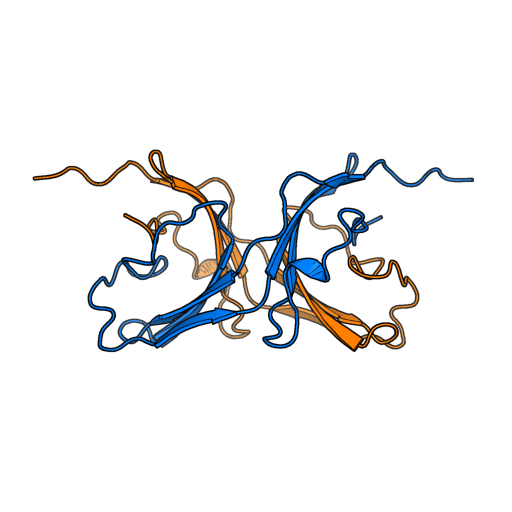
ATOM 696 C CA . PHE A 1 90 ? 3.553 15.32 1.248 1 97.75 90 PHE A CA 1
ATOM 697 C C . PHE A 1 90 ? 3.881 14.102 2.105 1 97.75 90 PHE A C 1
ATOM 699 O O . PHE A 1 90 ? 3.213 13.07 2.012 1 97.75 90 PHE A O 1
ATOM 706 N N . CYS A 1 91 ? 4.906 14.242 2.898 1 98.19 91 CYS A N 1
ATOM 707 C CA . CYS A 1 91 ? 5.082 13.242 3.949 1 98.19 91 CYS A CA 1
ATOM 708 C C . CYS A 1 91 ? 3.959 13.328 4.973 1 98.19 91 CYS A C 1
ATOM 710 O O . CYS A 1 91 ? 3.764 14.367 5.605 1 98.19 91 CYS A O 1
ATOM 712 N N . PRO A 1 92 ? 3.26 12.258 5.168 1 98.44 92 PRO A N 1
ATOM 713 C CA . PRO A 1 92 ? 2.129 12.328 6.094 1 98.44 92 PRO A CA 1
ATOM 714 C C . PRO A 1 92 ? 2.57 12.438 7.555 1 98.44 92 PRO A C 1
ATOM 716 O O . PRO A 1 92 ? 1.745 12.703 8.43 1 98.44 92 PRO A O 1
ATOM 719 N N . PHE A 1 93 ? 3.877 12.383 7.809 1 98.25 93 PHE A N 1
ATOM 720 C CA . PHE A 1 93 ? 4.336 12.289 9.188 1 98.25 93 PHE A CA 1
ATOM 721 C C . PHE A 1 93 ? 5.105 13.547 9.586 1 98.25 93 PHE A C 1
ATOM 723 O O . PHE A 1 93 ? 5.621 13.633 10.703 1 98.25 93 PHE A O 1
ATOM 730 N N . CYS A 1 94 ? 5.254 14.469 8.672 1 95.81 94 CYS A N 1
ATOM 731 C CA . CYS A 1 94 ? 5.953 15.719 8.953 1 95.81 94 CYS A CA 1
ATOM 732 C C . CYS A 1 94 ? 4.977 16.797 9.414 1 95.81 94 CYS A C 1
ATOM 734 O O . CYS A 1 94 ? 3.789 16.75 9.078 1 95.81 94 CYS A O 1
ATOM 736 N N . MET B 1 1 ? 12.656 -27.875 -13.758 1 46.47 1 MET B N 1
ATOM 737 C CA . MET B 1 1 ? 12 -27.266 -12.609 1 46.47 1 MET B CA 1
ATOM 738 C C . MET B 1 1 ? 12.289 -25.781 -12.547 1 46.47 1 MET B C 1
ATOM 740 O O . MET B 1 1 ? 13.445 -25.359 -12.414 1 46.47 1 MET B O 1
ATOM 744 N N . ILE B 1 2 ? 11.617 -24.953 -13.25 1 59.38 2 ILE B N 1
ATOM 745 C CA . ILE B 1 2 ? 12.016 -23.547 -13.344 1 59.38 2 ILE B CA 1
ATOM 746 C C . ILE B 1 2 ? 12.023 -22.938 -11.945 1 59.38 2 ILE B C 1
ATOM 748 O O . ILE B 1 2 ? 11.023 -22.969 -11.234 1 59.38 2 ILE B O 1
ATOM 752 N N . GLU B 1 3 ? 13.148 -22.859 -11.383 1 74.88 3 GLU B N 1
ATOM 753 C CA . GLU B 1 3 ? 13.336 -22.344 -10.031 1 74.88 3 GLU B CA 1
ATOM 754 C C . GLU B 1 3 ? 12.695 -20.969 -9.867 1 74.88 3 GLU B C 1
ATOM 756 O O . GLU B 1 3 ? 12.875 -20.094 -10.719 1 74.88 3 GLU B O 1
ATOM 761 N N . LYS B 1 4 ? 11.711 -20.922 -9.008 1 84.56 4 LYS B N 1
ATOM 762 C CA . LYS B 1 4 ? 11.102 -19.625 -8.695 1 84.56 4 LYS B CA 1
ATOM 763 C C . LYS B 1 4 ? 12.141 -18.641 -8.172 1 84.56 4 LYS B C 1
ATOM 765 O O . LYS B 1 4 ? 13.055 -19.016 -7.438 1 84.56 4 LYS B O 1
ATOM 770 N N . PRO B 1 5 ? 12.055 -17.438 -8.719 1 93.5 5 PRO B N 1
ATOM 771 C CA . PRO B 1 5 ? 12.977 -16.422 -8.219 1 93.5 5 PRO B CA 1
ATOM 772 C C . PRO B 1 5 ? 12.969 -16.312 -6.695 1 93.5 5 PRO B C 1
ATOM 774 O O . PRO B 1 5 ? 11.961 -16.594 -6.055 1 93.5 5 PRO B O 1
ATOM 777 N N . LYS B 1 6 ? 14.117 -15.984 -6.168 1 96.25 6 LYS B N 1
ATOM 778 C CA . LYS B 1 6 ? 14.25 -15.812 -4.727 1 96.25 6 LYS B CA 1
ATOM 779 C C . LYS B 1 6 ? 13.469 -14.594 -4.246 1 96.25 6 LYS B C 1
ATOM 781 O O . LYS B 1 6 ? 13.5 -13.539 -4.883 1 96.25 6 LYS B O 1
ATOM 786 N N . VAL B 1 7 ? 12.742 -14.758 -3.141 1 97.25 7 VAL B N 1
ATOM 787 C CA . VAL B 1 7 ? 11.992 -13.688 -2.488 1 97.25 7 VAL B CA 1
ATOM 788 C C . VAL B 1 7 ? 12.531 -13.477 -1.074 1 97.25 7 VAL B C 1
ATOM 790 O O . VAL B 1 7 ? 12.727 -14.438 -0.325 1 97.25 7 VAL B O 1
ATOM 793 N N . THR B 1 8 ? 12.867 -12.25 -0.775 1 97.62 8 THR B N 1
ATOM 794 C CA . THR B 1 8 ? 13.352 -11.906 0.559 1 97.62 8 THR B CA 1
ATOM 795 C C . THR B 1 8 ? 12.398 -10.93 1.247 1 97.62 8 THR B C 1
ATOM 797 O O . THR B 1 8 ? 11.922 -9.984 0.626 1 97.62 8 THR B O 1
ATOM 800 N N . THR B 1 9 ? 12.094 -11.227 2.494 1 97.38 9 THR B N 1
ATOM 801 C CA . THR B 1 9 ? 11.305 -10.289 3.285 1 97.38 9 THR B CA 1
ATOM 802 C C . THR B 1 9 ? 12.141 -9.078 3.674 1 97.38 9 THR B C 1
ATOM 804 O O . THR B 1 9 ? 13.234 -9.219 4.227 1 97.38 9 THR B O 1
ATOM 807 N N . LEU B 1 10 ? 11.609 -7.859 3.375 1 96.56 10 LEU B N 1
ATOM 808 C CA . LEU B 1 10 ? 12.383 -6.648 3.625 1 96.56 10 LEU B CA 1
ATOM 809 C C . LEU B 1 10 ? 12.031 -6.051 4.98 1 96.56 10 LEU B C 1
ATOM 811 O O . LEU B 1 10 ? 12.859 -5.387 5.605 1 96.56 10 LEU B O 1
ATOM 815 N N . THR B 1 11 ? 10.812 -6.223 5.402 1 96 11 THR B N 1
AT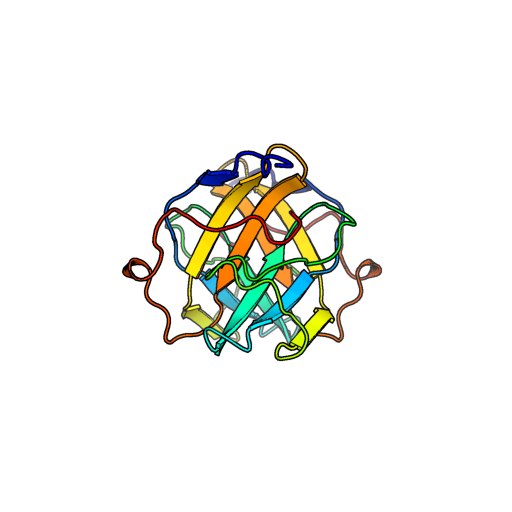OM 816 C CA . THR B 1 11 ? 10.352 -5.586 6.629 1 96 11 THR B CA 1
ATOM 817 C C . THR B 1 11 ? 9.461 -6.535 7.43 1 96 11 THR B C 1
ATOM 819 O O . THR B 1 11 ? 8.828 -7.426 6.863 1 96 11 THR B O 1
ATOM 822 N N . GLU B 1 12 ? 9.477 -6.301 8.75 1 95.75 12 GLU B N 1
ATOM 823 C CA . GLU B 1 12 ? 8.383 -6.887 9.523 1 95.75 12 GLU B CA 1
ATOM 824 C C . GLU B 1 12 ? 7.043 -6.266 9.141 1 95.75 12 GLU B C 1
ATOM 826 O O . GLU B 1 12 ? 7 -5.184 8.562 1 95.75 12 GLU B O 1
ATOM 831 N N . ALA B 1 13 ? 6.012 -7.027 9.43 1 97.12 13 ALA B N 1
ATOM 832 C CA . ALA B 1 13 ? 4.68 -6.477 9.18 1 97.12 13 ALA B CA 1
ATOM 833 C C . ALA B 1 13 ? 4.41 -5.27 10.07 1 97.12 13 ALA B C 1
ATOM 835 O O . ALA B 1 13 ? 4.766 -5.27 11.25 1 97.12 13 ALA B O 1
ATOM 836 N N . LYS B 1 14 ? 3.854 -4.258 9.516 1 97.25 14 LYS B N 1
ATOM 837 C CA . LYS B 1 14 ? 3.43 -3.064 10.25 1 97.25 14 LYS B CA 1
ATOM 838 C C . LYS B 1 14 ? 1.986 -2.699 9.914 1 97.25 14 LYS B C 1
ATOM 840 O O . LYS B 1 14 ? 1.439 -3.16 8.914 1 97.25 14 LYS B O 1
ATOM 845 N N . VAL B 1 15 ? 1.483 -1.889 10.734 1 97.44 15 VAL B N 1
ATOM 846 C CA . VAL B 1 15 ? 0.104 -1.458 10.531 1 97.44 15 VAL B CA 1
ATOM 847 C C . VAL B 1 15 ? 0.034 -0.472 9.367 1 97.44 15 VAL B C 1
ATOM 849 O O . VAL B 1 15 ? 1.011 0.221 9.078 1 97.44 15 VAL B O 1
ATOM 852 N N . ILE B 1 16 ? -1.071 -0.479 8.664 1 98 16 ILE B N 1
ATOM 853 C CA . ILE B 1 16 ? -1.373 0.523 7.648 1 98 16 ILE B CA 1
ATOM 854 C C . ILE B 1 16 ? -2.051 1.728 8.297 1 98 16 ILE B C 1
ATOM 856 O O . ILE B 1 16 ? -2.965 1.571 9.109 1 98 16 ILE B O 1
ATOM 860 N N . HIS B 1 17 ? -1.558 2.967 7.977 1 98.31 17 HIS B N 1
ATOM 861 C CA . HIS B 1 17 ? -2.299 4.168 8.344 1 98.31 17 HIS B CA 1
ATOM 862 C C . HIS B 1 17 ? -3.359 4.504 7.305 1 98.31 17 HIS B C 1
ATOM 864 O O . HIS B 1 17 ? -3.049 4.637 6.117 1 98.31 17 HIS B O 1
ATOM 870 N N . LYS B 1 18 ? -4.559 4.555 7.73 1 98.12 18 LYS B N 1
ATOM 871 C CA . LYS B 1 18 ? -5.664 4.922 6.844 1 98.12 18 LYS B CA 1
ATOM 872 C C . LYS B 1 18 ? -6.145 6.344 7.129 1 98.12 18 LYS B C 1
ATOM 874 O O . LYS B 1 18 ? -6.293 6.734 8.289 1 98.12 18 LYS B O 1
ATOM 879 N N . LEU B 1 19 ? -6.301 7.066 6.055 1 98.44 19 LEU B N 1
ATOM 880 C CA . LEU B 1 19 ? -6.742 8.453 6.148 1 98.44 19 LEU B CA 1
ATOM 881 C C . LEU B 1 19 ? -7.867 8.734 5.16 1 98.44 19 LEU B C 1
ATOM 883 O O . LEU B 1 19 ? -7.746 8.438 3.971 1 98.44 19 LEU B O 1
ATOM 887 N N . HIS B 1 20 ? -8.992 9.125 5.672 1 98.44 20 HIS B N 1
ATOM 888 C CA . HIS B 1 20 ? -9.992 9.797 4.844 1 98.44 20 HIS B CA 1
ATOM 889 C C . HIS B 1 20 ? -9.984 11.305 5.082 1 98.44 20 HIS B C 1
ATOM 891 O O . HIS B 1 20 ? -10.516 11.781 6.09 1 98.44 20 HIS B O 1
ATOM 897 N N . CYS B 1 21 ? -9.43 11.953 4.172 1 98.44 21 CYS B N 1
ATOM 898 C CA . CYS B 1 21 ? -9.156 13.375 4.355 1 98.44 21 CYS B CA 1
ATOM 899 C C . CYS B 1 21 ? -10.43 14.195 4.215 1 98.44 21 CYS B C 1
ATOM 901 O O . CYS B 1 21 ? -11.133 14.094 3.209 1 98.44 21 CYS B O 1
ATOM 903 N N . GLY B 1 22 ? -10.664 14.992 5.199 1 98.25 22 GLY B N 1
ATOM 904 C CA . GLY B 1 22 ? -11.852 15.828 5.18 1 98.25 22 GLY B CA 1
ATOM 905 C C . GLY B 1 22 ? -11.766 16.953 4.172 1 98.25 22 GLY B C 1
ATOM 906 O O . GLY B 1 22 ? -12.797 17.5 3.746 1 98.25 22 GLY B O 1
ATOM 907 N N . GLU B 1 23 ? -10.578 17.359 3.75 1 98.25 23 GLU B N 1
ATOM 908 C CA . GLU B 1 23 ? -10.383 18.453 2.814 1 98.25 23 GLU B CA 1
ATOM 909 C C . GLU B 1 23 ? -10.523 17.984 1.37 1 98.25 23 GLU B C 1
ATOM 911 O O . GLU B 1 23 ? -11.383 18.484 0.634 1 98.25 23 GLU B O 1
ATOM 916 N N . CYS B 1 24 ? -9.797 17.031 0.97 1 96.44 24 CYS B N 1
ATOM 917 C CA . CYS B 1 24 ? -9.828 16.609 -0.425 1 96.44 24 CYS B CA 1
ATOM 918 C C . CYS B 1 24 ? -10.812 15.453 -0.621 1 96.44 24 CYS B C 1
ATOM 920 O O . CYS B 1 24 ? -11.172 15.133 -1.753 1 96.44 24 CYS B O 1
ATOM 922 N N . ASN B 1 25 ? -11.156 14.773 0.417 1 97.19 25 ASN B N 1
ATOM 923 C CA . ASN B 1 25 ? -12.164 13.727 0.453 1 97.19 25 ASN B CA 1
ATOM 924 C C . ASN B 1 25 ? -11.633 12.414 -0.111 1 97.19 25 ASN B C 1
ATOM 926 O O . ASN B 1 25 ? -12.406 11.523 -0.471 1 97.19 25 ASN B O 1
ATOM 930 N N . TRP B 1 26 ? -10.305 12.289 -0.239 1 96.62 26 TRP B N 1
ATOM 931 C CA . TRP B 1 26 ? -9.719 11.039 -0.704 1 96.62 26 TRP B CA 1
ATOM 932 C C . TRP B 1 26 ? -9.469 10.086 0.463 1 96.62 26 TRP B C 1
ATOM 934 O O . TRP B 1 26 ? -9.023 10.516 1.531 1 96.62 26 TRP B O 1
ATOM 944 N N . LYS B 1 27 ? -9.812 8.836 0.205 1 97.38 27 LYS B N 1
ATOM 945 C CA . LYS B 1 27 ? -9.344 7.758 1.072 1 97.38 27 LYS B CA 1
ATOM 946 C C . LYS B 1 27 ? -7.934 7.316 0.685 1 97.38 27 LYS B C 1
ATOM 948 O O . LYS B 1 27 ? -7.648 7.086 -0.493 1 97.38 27 LYS B O 1
ATOM 953 N N . GLN B 1 28 ? -7.121 7.238 1.718 1 98.19 28 GLN B N 1
ATOM 954 C CA . GLN B 1 28 ? -5.719 6.91 1.488 1 98.19 28 GLN B CA 1
ATOM 955 C C . GLN B 1 28 ? -5.238 5.832 2.453 1 98.19 28 GLN B C 1
ATOM 957 O O . GLN B 1 28 ? -5.707 5.754 3.59 1 98.19 28 GLN B O 1
ATOM 962 N N . GLU B 1 29 ? -4.379 4.949 1.979 1 98.5 29 GLU B N 1
ATOM 963 C CA . GLU B 1 29 ? -3.637 3.994 2.797 1 98.5 29 GLU B CA 1
ATOM 964 C C . GLU B 1 29 ? -2.135 4.25 2.713 1 98.5 29 GLU B C 1
ATOM 966 O O . GLU B 1 29 ? -1.591 4.434 1.621 1 98.5 29 GLU B O 1
ATOM 971 N N . ILE B 1 30 ? -1.492 4.32 3.852 1 98.75 30 ILE B N 1
ATOM 972 C CA . ILE B 1 30 ? -0.082 4.68 3.939 1 98.75 30 ILE B CA 1
ATOM 973 C C . ILE B 1 30 ? 0.709 3.525 4.547 1 98.75 30 ILE B C 1
ATOM 975 O O . ILE B 1 30 ? 0.437 3.104 5.676 1 98.75 30 ILE B O 1
ATOM 979 N N . ALA B 1 31 ? 1.607 2.982 3.795 1 98.75 31 ALA B N 1
ATOM 980 C CA . ALA B 1 31 ? 2.562 1.977 4.254 1 98.75 31 ALA B CA 1
ATOM 981 C C . ALA B 1 31 ? 3.936 2.596 4.504 1 98.75 31 ALA B C 1
ATOM 983 O O . ALA B 1 31 ? 4.598 3.051 3.566 1 98.75 31 ALA B O 1
ATOM 984 N N . ALA B 1 32 ? 4.305 2.662 5.758 1 98.44 32 ALA B N 1
ATOM 985 C CA . ALA B 1 32 ? 5.586 3.25 6.137 1 98.44 32 ALA B CA 1
ATOM 986 C C . ALA B 1 32 ? 6.172 2.543 7.355 1 98.44 32 ALA B C 1
ATOM 988 O O . ALA B 1 32 ? 5.441 2.152 8.266 1 98.44 32 ALA B O 1
ATOM 989 N N . ASN B 1 33 ? 7.523 2.412 7.266 1 96.25 33 ASN B N 1
ATOM 990 C CA . ASN B 1 33 ? 8.211 1.792 8.391 1 96.25 33 ASN B CA 1
ATOM 991 C C . ASN B 1 33 ? 8.586 2.82 9.453 1 96.25 33 ASN B C 1
ATOM 993 O O . ASN B 1 33 ? 9.773 3.057 9.703 1 96.25 33 ASN B O 1
ATOM 997 N N . THR B 1 34 ? 7.602 3.459 9.992 1 95.5 34 THR B N 1
ATOM 998 C CA . THR B 1 34 ? 7.773 4.453 11.047 1 95.5 34 THR B CA 1
ATOM 999 C C . THR B 1 34 ? 6.68 4.309 12.102 1 95.5 34 THR B C 1
ATOM 1001 O O . THR B 1 34 ? 5.59 3.816 11.812 1 95.5 34 THR B O 1
ATOM 1004 N N . ASP B 1 35 ? 6.969 4.711 13.281 1 93.62 35 ASP B N 1
ATOM 1005 C CA . ASP B 1 35 ? 5.984 4.707 14.359 1 93.62 35 ASP B CA 1
ATOM 1006 C C . ASP B 1 35 ? 5.352 6.086 14.523 1 93.62 35 ASP B C 1
ATOM 1008 O O . ASP B 1 35 ? 4.555 6.301 15.445 1 93.62 35 ASP B O 1
ATOM 1012 N N . ALA B 1 36 ? 5.734 6.988 13.586 1 96.44 36 ALA B N 1
ATOM 1013 C CA . ALA B 1 36 ? 5.207 8.352 13.656 1 96.44 36 ALA B CA 1
ATOM 1014 C C . ALA B 1 36 ? 3.707 8.375 13.383 1 96.44 36 ALA B C 1
ATOM 1016 O O . ALA B 1 36 ? 3.189 7.512 12.664 1 96.44 36 ALA B O 1
ATOM 1017 N N . GLU B 1 37 ? 3.043 9.352 13.914 1 97.06 37 GLU B N 1
ATOM 1018 C CA . GLU B 1 37 ? 1.615 9.539 13.68 1 97.06 37 GLU B CA 1
ATOM 1019 C C . GLU B 1 37 ? 1.372 10.406 12.445 1 97.06 37 GLU B C 1
ATOM 1021 O O . GLU B 1 37 ? 2.195 11.258 12.102 1 97.06 37 GLU B O 1
ATOM 1026 N N . ILE B 1 38 ? 0.242 10.156 11.852 1 98.31 38 ILE B N 1
ATOM 1027 C CA . ILE B 1 38 ? -0.146 10.977 10.711 1 98.31 38 ILE B CA 1
ATOM 1028 C C . ILE B 1 38 ? -0.327 12.422 11.156 1 98.31 38 ILE B C 1
ATOM 1030 O O . ILE B 1 38 ? -0.978 12.695 12.172 1 98.31 38 ILE B O 1
ATOM 1034 N N . LYS B 1 39 ? 0.26 13.336 10.422 1 97.94 39 LYS B N 1
ATOM 1035 C CA . LYS B 1 39 ? 0.169 14.758 10.75 1 97.94 39 LYS B CA 1
ATOM 1036 C C . LYS B 1 39 ? -0.538 15.539 9.641 1 97.94 39 LYS B C 1
ATOM 1038 O O . LYS B 1 39 ? -1.009 16.656 9.867 1 97.94 39 LYS B O 1
ATOM 1043 N N . CYS B 1 40 ? -0.566 14.914 8.43 1 98.25 40 CYS B N 1
ATOM 1044 C CA . CYS B 1 40 ? -1.226 15.617 7.336 1 98.25 40 CYS B CA 1
ATOM 1045 C C . CYS B 1 40 ? -1.593 14.648 6.215 1 98.25 40 CYS B C 1
ATOM 1047 O O . CYS B 1 40 ? -1.129 13.508 6.195 1 98.25 40 CYS B O 1
ATOM 1049 N N . CYS B 1 41 ? -2.471 15.117 5.328 1 98.31 41 CYS B N 1
ATOM 1050 C CA . CYS B 1 41 ? -2.844 14.375 4.125 1 98.31 41 CYS B CA 1
ATOM 1051 C C . CYS B 1 41 ? -1.704 14.367 3.113 1 98.31 41 CYS B C 1
ATOM 1053 O O . CYS B 1 41 ? -1.249 15.43 2.678 1 98.31 41 CYS B O 1
ATOM 1055 N N . PRO B 1 42 ? -1.246 13.188 2.748 1 98 42 PRO B N 1
ATOM 1056 C CA . PRO B 1 42 ? -0.145 13.18 1.783 1 98 42 PRO B CA 1
ATOM 1057 C C . PRO B 1 42 ? -0.559 13.719 0.415 1 98 42 PRO B C 1
ATOM 1059 O O . PRO B 1 42 ? 0.293 14.148 -0.366 1 98 42 PRO B O 1
ATOM 1062 N N . TRP B 1 43 ? -1.81 13.68 0.099 1 97.31 43 TRP B N 1
ATOM 1063 C CA . TRP B 1 43 ? -2.311 14.102 -1.206 1 97.31 43 TRP B CA 1
ATOM 1064 C C . TRP B 1 43 ? -2.406 15.625 -1.29 1 97.31 43 TRP B C 1
ATOM 1066 O O . TRP B 1 43 ? -1.96 16.219 -2.27 1 97.31 43 TRP B O 1
ATOM 1076 N N . CYS B 1 44 ? -2.973 16.281 -0.244 1 97.25 44 CYS B N 1
ATOM 1077 C CA . CYS B 1 44 ? -3.254 17.703 -0.386 1 97.25 44 CYS B CA 1
ATOM 1078 C C . CYS B 1 44 ? -2.529 18.516 0.683 1 97.25 44 CYS B C 1
ATOM 1080 O O . CYS B 1 44 ? -2.566 19.75 0.667 1 97.25 44 CYS B O 1
ATOM 1082 N N . GLY B 1 45 ? -1.909 17.875 1.627 1 97.19 45 GLY B N 1
ATOM 1083 C CA . GLY B 1 45 ? -1.109 18.562 2.629 1 97.19 45 GLY B CA 1
ATOM 1084 C C . GLY B 1 45 ? -1.931 19.094 3.791 1 97.19 45 GLY B C 1
ATOM 1085 O O . GLY B 1 45 ? -1.386 19.672 4.73 1 97.19 45 GLY B O 1
ATOM 1086 N N . TRP B 1 46 ? -3.221 18.812 3.77 1 97.62 46 TRP B N 1
ATOM 1087 C CA . TRP B 1 46 ? -4.102 19.312 4.82 1 97.62 46 TRP B CA 1
ATOM 1088 C C . TRP B 1 46 ? -3.729 18.703 6.172 1 97.62 46 TRP B C 1
ATOM 1090 O O . TRP B 1 46 ? -3.637 17.484 6.309 1 97.62 46 TRP B O 1
ATOM 1100 N N . SER B 1 47 ? -3.539 19.562 7.172 1 97.19 47 SER B N 1
ATOM 1101 C CA . SER B 1 47 ? -2.992 19.094 8.438 1 97.19 47 SER B CA 1
ATOM 1102 C C . SER B 1 47 ? -4.039 19.156 9.547 1 97.19 47 SER B C 1
ATOM 1104 O O . SER B 1 47 ? -3.816 18.641 10.648 1 97.19 47 SER B O 1
ATOM 1106 N N . ASP B 1 48 ? -5.176 19.828 9.289 1 97 48 ASP B N 1
ATOM 1107 C CA . ASP B 1 48 ? -6.246 19.781 10.281 1 97 48 ASP B CA 1
ATOM 1108 C C . ASP B 1 48 ? -7.02 18.469 10.188 1 97 48 ASP B C 1
ATOM 1110 O O . ASP B 1 48 ? -8.023 18.375 9.477 1 97 48 ASP B O 1
ATOM 1114 N N . LEU B 1 49 ? -6.645 17.516 10.961 1 97.25 49 LEU B N 1
ATOM 1115 C CA . LEU B 1 49 ? -7.152 16.156 10.844 1 97.25 49 LEU B CA 1
ATOM 1116 C C . LEU B 1 49 ? -8.469 15.992 11.602 1 97.25 49 LEU B C 1
ATOM 1118 O O . LEU B 1 49 ? -9.086 14.93 11.562 1 97.25 49 LEU B O 1
ATOM 1122 N N . ASP B 1 50 ? -8.984 17.078 12.211 1 97.31 50 ASP B N 1
ATOM 1123 C CA . ASP B 1 50 ? -10.227 17.016 12.977 1 97.31 50 ASP B CA 1
ATOM 1124 C C . ASP B 1 50 ? -11.414 16.688 12.078 1 97.31 50 ASP B C 1
ATOM 1126 O O . ASP B 1 50 ? -12.414 16.125 12.539 1 97.31 50 ASP B O 1
ATOM 1130 N N . ILE B 1 51 ? -11.266 17.094 10.852 1 97.69 51 ILE B N 1
ATOM 1131 C CA . ILE B 1 51 ? -12.375 16.859 9.938 1 97.69 51 ILE B CA 1
ATOM 1132 C C . ILE B 1 51 ? -12.117 15.602 9.117 1 97.69 51 ILE B C 1
ATOM 1134 O O . ILE B 1 51 ? -12.789 15.359 8.109 1 97.69 51 ILE B O 1
ATOM 1138 N N . SER B 1 52 ? -11.078 14.906 9.477 1 98 52 SER B N 1
ATOM 1139 C CA . SER B 1 52 ? -10.695 13.688 8.789 1 98 52 SER B CA 1
ATOM 1140 C C . SER B 1 52 ? -10.867 12.461 9.68 1 98 52 SER B C 1
ATOM 1142 O O . SER B 1 52 ? -11.094 12.602 10.883 1 98 52 SER B O 1
ATOM 1144 N N . THR B 1 53 ? -10.914 11.32 9.047 1 98.12 53 THR B N 1
ATOM 1145 C CA . THR B 1 53 ? -10.859 10.062 9.781 1 98.12 53 THR B CA 1
ATOM 1146 C C . THR B 1 53 ? -9.492 9.398 9.617 1 98.12 53 THR B C 1
ATOM 1148 O O . THR B 1 53 ? -8.992 9.273 8.492 1 98.12 53 THR B O 1
ATOM 1151 N N . VAL B 1 54 ? -8.883 9.086 10.758 1 97.81 54 VAL B N 1
ATOM 1152 C CA . VAL B 1 54 ? -7.602 8.383 10.789 1 97.81 54 VAL B CA 1
ATOM 1153 C C . VAL B 1 54 ? -7.758 7.055 11.523 1 97.81 54 VAL B C 1
ATOM 1155 O O . VAL B 1 54 ? -8.43 6.984 12.555 1 97.81 54 VAL B O 1
ATOM 1158 N N . ALA B 1 55 ? -7.223 6.008 10.953 1 96.81 55 ALA B N 1
ATOM 1159 C CA . ALA B 1 55 ? -7.262 4.691 11.594 1 96.81 55 ALA B CA 1
ATOM 1160 C C . ALA B 1 55 ? -6.004 3.887 11.266 1 96.81 55 ALA B C 1
ATOM 1162 O O . ALA B 1 55 ? -5.371 4.105 10.227 1 96.81 55 ALA B O 1
ATOM 1163 N N . ASN B 1 56 ? -5.613 3.088 12.219 1 96.44 56 ASN B N 1
ATOM 1164 C CA . ASN B 1 56 ? -4.59 2.072 11.992 1 96.44 56 ASN B CA 1
ATOM 1165 C C . ASN B 1 56 ? -5.199 0.674 11.914 1 96.44 56 ASN B C 1
ATOM 1167 O O . ASN B 1 56 ? -5.629 0.122 12.93 1 96.44 56 ASN B O 1
ATOM 1171 N N . GLU B 1 57 ? -5.293 0.208 10.719 1 95.44 57 GLU B N 1
ATOM 1172 C CA . GLU B 1 57 ? -5.941 -1.081 10.492 1 95.44 57 GLU B CA 1
ATOM 1173 C C . GLU B 1 57 ? -5.23 -1.867 9.391 1 95.44 57 GLU B C 1
ATOM 1175 O O . GLU B 1 57 ? -4.668 -1.279 8.461 1 95.44 57 GLU B O 1
ATOM 1180 N N . GLY B 1 58 ? -5.254 -3.182 9.547 1 97.12 58 GLY B N 1
ATOM 1181 C CA . GLY B 1 58 ? -4.586 -4.012 8.562 1 97.12 58 GLY B CA 1
ATOM 1182 C C . GLY B 1 58 ? -3.078 -4.055 8.742 1 97.12 58 GLY B C 1
ATOM 1183 O O . GLY B 1 58 ? -2.57 -3.822 9.836 1 97.12 58 GLY B O 1
ATOM 1184 N N . GLY B 1 59 ? -2.438 -4.543 7.781 1 97.81 59 GLY B N 1
ATOM 1185 C CA . GLY B 1 59 ? -0.988 -4.641 7.82 1 97.81 59 GLY B CA 1
ATOM 1186 C C . GLY B 1 59 ? -0.355 -4.684 6.441 1 97.81 59 GLY B C 1
ATOM 1187 O O . GLY B 1 59 ? -1.053 -4.844 5.438 1 97.81 59 GLY B O 1
ATOM 1188 N N . PHE B 1 60 ? 0.862 -4.395 6.414 1 98.31 60 PHE B N 1
ATOM 1189 C CA . PHE B 1 60 ? 1.627 -4.547 5.18 1 98.31 60 PHE B CA 1
ATOM 1190 C C . PHE B 1 60 ? 3.008 -5.121 5.469 1 98.31 60 PHE B C 1
ATOM 1192 O O . PHE B 1 60 ? 3.459 -5.125 6.617 1 98.31 60 PHE B O 1
ATOM 1199 N N . GLN B 1 61 ? 3.551 -5.625 4.492 1 98.25 61 GLN B N 1
ATOM 1200 C CA . GLN B 1 61 ? 4.918 -6.133 4.504 1 98.25 61 GLN B CA 1
ATOM 1201 C C . GLN B 1 61 ? 5.578 -5.969 3.137 1 98.25 61 GLN B C 1
ATOM 1203 O O . GLN B 1 61 ? 4.91 -6.07 2.105 1 98.25 61 GLN B O 1
ATOM 1208 N N . GLU B 1 62 ? 6.848 -5.656 3.168 1 98.12 62 GLU B N 1
ATOM 1209 C CA . GLU B 1 62 ? 7.594 -5.484 1.926 1 98.12 62 GLU B CA 1
ATOM 1210 C C . GLU B 1 62 ? 8.508 -6.676 1.66 1 98.12 62 GLU B C 1
ATOM 1212 O O . GLU B 1 62 ? 9.188 -7.16 2.57 1 98.12 62 GLU B O 1
ATOM 1217 N N . ILE B 1 63 ? 8.461 -7.074 0.418 1 98.19 63 ILE B N 1
ATOM 1218 C CA . ILE B 1 63 ? 9.352 -8.141 -0.023 1 98.19 63 ILE B CA 1
ATOM 1219 C C . ILE B 1 63 ? 10.141 -7.68 -1.249 1 98.19 63 ILE B C 1
ATOM 1221 O O . ILE B 1 63 ? 9.789 -6.676 -1.876 1 98.19 63 ILE B O 1
ATOM 1225 N N . GLU B 1 64 ? 11.188 -8.375 -1.517 1 98.12 64 GLU B N 1
ATOM 1226 C CA . GLU B 1 64 ? 11.977 -8.18 -2.73 1 98.12 64 GLU B CA 1
ATOM 1227 C C . GLU B 1 64 ? 12.102 -9.484 -3.521 1 98.12 64 GLU B C 1
ATOM 1229 O O . GLU B 1 64 ? 12.523 -10.508 -2.98 1 98.12 64 GLU B O 1
ATOM 1234 N N . CYS B 1 65 ? 11.609 -9.406 -4.703 1 98 65 CYS B N 1
ATOM 1235 C CA . CYS B 1 65 ? 11.789 -10.5 -5.652 1 98 65 CYS B CA 1
ATOM 1236 C C . CYS B 1 65 ? 12.953 -10.227 -6.59 1 98 65 CYS B C 1
ATOM 1238 O O . CYS B 1 65 ? 13.062 -9.133 -7.152 1 98 65 CYS B O 1
ATOM 1240 N N . GLU B 1 66 ? 13.773 -11.203 -6.785 1 97.44 66 GLU B N 1
ATOM 1241 C CA . GLU B 1 66 ? 14.953 -11.039 -7.633 1 97.44 66 GLU B CA 1
ATOM 1242 C C . GLU B 1 66 ? 14.555 -10.648 -9.055 1 97.44 66 GLU B C 1
ATOM 1244 O O . GLU B 1 66 ? 15.305 -9.953 -9.742 1 97.44 66 GLU B O 1
ATOM 1249 N N . LYS B 1 67 ? 13.461 -11 -9.406 1 97.19 67 LYS B N 1
ATOM 1250 C CA . LYS B 1 67 ? 13.016 -10.766 -10.781 1 97.19 67 LYS B CA 1
ATOM 1251 C C . LYS B 1 67 ? 12.141 -9.516 -10.867 1 97.19 67 LYS B C 1
ATOM 1253 O O . LYS B 1 67 ? 12.234 -8.758 -11.836 1 97.19 67 LYS B O 1
ATOM 1258 N N . HIS B 1 68 ? 11.305 -9.266 -9.867 1 97.5 68 HIS B N 1
ATOM 1259 C CA . HIS B 1 68 ? 10.273 -8.242 -10.023 1 97.5 68 HIS B CA 1
ATOM 1260 C C . HIS B 1 68 ? 10.531 -7.051 -9.117 1 97.5 68 HIS B C 1
ATOM 1262 O O . HIS B 1 68 ? 9.805 -6.055 -9.164 1 97.5 68 HIS B O 1
ATOM 1268 N N . GLY B 1 69 ? 11.594 -7.172 -8.273 1 97.06 69 GLY B N 1
ATOM 1269 C CA . GLY B 1 69 ? 11.93 -6.051 -7.414 1 97.06 69 GLY B CA 1
ATOM 1270 C C . GLY B 1 69 ? 11.062 -5.969 -6.172 1 97.06 69 GLY B C 1
ATOM 1271 O O . GLY B 1 69 ? 10.523 -6.98 -5.719 1 97.06 69 GLY B O 1
ATOM 1272 N N . LYS B 1 70 ? 10.977 -4.809 -5.598 1 97.81 70 LYS B N 1
ATOM 1273 C CA . LYS B 1 70 ? 10.266 -4.59 -4.344 1 97.81 70 LYS B CA 1
ATOM 1274 C C . LYS B 1 70 ? 8.75 -4.641 -4.551 1 97.81 70 LYS B C 1
ATOM 1276 O O . LYS B 1 70 ? 8.234 -4.105 -5.535 1 97.81 70 LYS B O 1
ATOM 1281 N N . VAL B 1 71 ? 8.141 -5.266 -3.68 1 98.38 71 VAL B N 1
ATOM 1282 C CA . VAL B 1 71 ? 6.688 -5.383 -3.668 1 98.38 71 VAL B CA 1
ATOM 1283 C C . VAL B 1 71 ? 6.152 -5.066 -2.273 1 98.38 71 VAL B C 1
ATOM 1285 O O . VAL B 1 71 ? 6.625 -5.621 -1.28 1 98.38 71 VAL B O 1
ATOM 1288 N N . THR B 1 72 ? 5.273 -4.125 -2.195 1 98.75 72 THR B N 1
ATOM 1289 C CA . THR B 1 72 ? 4.535 -3.893 -0.958 1 98.75 72 THR B CA 1
ATOM 1290 C C . THR B 1 72 ? 3.199 -4.629 -0.977 1 98.75 72 THR B C 1
ATOM 1292 O O . THR B 1 72 ? 2.338 -4.344 -1.811 1 98.75 72 THR B O 1
ATOM 1295 N N . VAL B 1 73 ? 3.084 -5.562 -0.103 1 98.69 73 VAL B N 1
ATOM 1296 C CA . VAL B 1 73 ? 1.847 -6.324 0.028 1 98.69 73 VAL B CA 1
ATOM 1297 C C . VAL B 1 73 ? 0.995 -5.738 1.151 1 98.69 73 VAL B C 1
ATOM 1299 O O . VAL B 1 73 ? 1.432 -5.684 2.305 1 98.69 73 VAL B O 1
ATOM 1302 N N . ILE B 1 74 ? -0.192 -5.336 0.788 1 98.5 74 ILE B N 1
ATOM 1303 C CA . ILE B 1 74 ? -1.088 -4.648 1.713 1 98.5 74 ILE B CA 1
ATOM 1304 C C . ILE B 1 74 ? -2.303 -5.527 2 1 98.5 74 ILE B C 1
ATOM 1306 O O . ILE B 1 74 ? -2.977 -5.992 1.076 1 98.5 74 ILE B O 1
ATOM 1310 N N . MET B 1 75 ? -2.459 -5.805 3.242 1 98 75 MET B N 1
ATOM 1311 C CA . MET B 1 75 ? -3.656 -6.465 3.752 1 98 75 MET B CA 1
ATOM 1312 C C . MET B 1 75 ? -4.562 -5.469 4.469 1 98 75 MET B C 1
ATOM 1314 O O . MET B 1 75 ? -4.414 -5.246 5.672 1 98 75 MET B O 1
ATOM 1318 N N . PRO B 1 76 ? -5.574 -4.957 3.723 1 97.12 76 PRO B N 1
ATOM 1319 C CA . PRO B 1 76 ? -6.309 -3.811 4.266 1 97.12 76 PRO B CA 1
ATOM 1320 C C . PRO B 1 76 ? -7.383 -4.223 5.27 1 97.12 76 PRO B C 1
ATOM 1322 O O . PRO B 1 76 ? -7.949 -3.367 5.957 1 97.12 76 PRO B O 1
ATOM 1325 N N . SER B 1 77 ? -7.617 -5.453 5.418 1 95.25 77 SER B N 1
ATOM 1326 C CA . SER B 1 77 ? -8.68 -5.93 6.301 1 95.25 77 SER B CA 1
ATOM 1327 C C . SER B 1 77 ? -8.375 -5.609 7.758 1 95.25 77 SER B C 1
ATOM 1329 O O . SER B 1 77 ? -7.25 -5.816 8.227 1 95.25 77 SER B O 1
ATOM 1331 N N . PRO B 1 78 ? -9.422 -5.148 8.461 1 93.31 78 PRO B N 1
ATOM 1332 C CA . PRO B 1 78 ? -9.219 -4.906 9.891 1 93.31 78 PRO B CA 1
ATOM 1333 C C . PRO B 1 78 ? -9.086 -6.195 10.695 1 93.31 78 PRO B C 1
ATOM 1335 O O . PRO B 1 78 ? -8.703 -6.16 11.867 1 93.31 78 PRO B O 1
ATOM 1338 N N . ASN B 1 79 ? -9.359 -7.289 10.094 1 93.69 79 ASN B N 1
ATOM 1339 C CA . ASN B 1 79 ? -9.367 -8.562 10.805 1 93.69 79 ASN B CA 1
ATOM 1340 C C . ASN B 1 79 ? -7.996 -9.227 10.781 1 93.69 79 ASN B C 1
ATOM 1342 O O . ASN B 1 79 ? -7.801 -10.281 11.398 1 93.69 79 ASN B O 1
ATOM 1346 N N . ILE B 1 80 ? -7.109 -8.609 10.055 1 94 80 ILE B N 1
ATOM 1347 C CA . ILE B 1 80 ? -5.766 -9.172 10 1 94 80 ILE B CA 1
ATOM 1348 C C . ILE B 1 80 ? -4.91 -8.57 11.109 1 94 80 ILE B C 1
ATOM 1350 O O . ILE B 1 80 ? -4.977 -7.367 11.375 1 94 80 ILE B O 1
ATOM 1354 N N . GLU B 1 81 ? -4.195 -9.422 11.812 1 93.5 81 GLU B N 1
ATOM 1355 C CA . GLU B 1 81 ? -3.227 -8.984 12.812 1 93.5 81 GLU B CA 1
ATOM 1356 C C . GLU B 1 81 ? -1.798 -9.117 12.289 1 93.5 81 GLU B C 1
ATOM 1358 O O . GLU B 1 81 ? -1.517 -9.961 11.438 1 93.5 81 GLU B O 1
ATOM 1363 N N . LEU B 1 82 ? -0.95 -8.227 12.812 1 94.94 82 LEU B N 1
ATOM 1364 C CA . LEU B 1 82 ? 0.443 -8.242 12.375 1 94.94 82 LEU B CA 1
ATOM 1365 C C . LEU B 1 82 ? 1.064 -9.617 12.586 1 94.94 82 LEU B C 1
ATOM 1367 O O . LEU B 1 82 ? 1.889 -10.062 11.781 1 94.94 82 LEU B O 1
ATOM 1371 N N . LEU B 1 83 ? 0.636 -10.32 13.562 1 94.12 83 LEU B N 1
ATOM 1372 C CA . LEU B 1 83 ? 1.195 -11.625 13.898 1 94.12 83 LEU B CA 1
ATOM 1373 C C . LEU B 1 83 ? 0.76 -12.672 12.883 1 94.12 83 LEU B C 1
ATOM 1375 O O . LEU B 1 83 ? 1.341 -13.758 12.828 1 94.12 83 LEU B O 1
ATOM 1379 N N . ASP B 1 84 ? -0.278 -12.359 12.094 1 93.75 84 ASP B N 1
ATOM 1380 C CA . ASP B 1 84 ? -0.729 -13.297 11.07 1 93.75 84 ASP B CA 1
ATOM 1381 C C . ASP B 1 84 ? 0.269 -13.375 9.914 1 93.75 84 ASP B C 1
ATOM 1383 O O . ASP B 1 84 ? 0.246 -14.328 9.125 1 93.75 84 ASP B O 1
ATOM 1387 N N . PHE B 1 85 ? 1.05 -12.227 9.766 1 93.88 85 PHE B N 1
ATOM 1388 C CA . PHE B 1 85 ? 2.023 -12.219 8.68 1 93.88 85 PHE B CA 1
ATOM 1389 C C . PHE B 1 85 ? 3.105 -13.266 8.906 1 93.88 85 PHE B C 1
ATOM 1391 O O . PHE B 1 85 ? 3.598 -13.422 10.031 1 93.88 85 PHE B O 1
ATOM 1398 N N . MET B 1 86 ? 3.262 -13.992 7.707 1 82.81 86 MET B N 1
ATOM 1399 C CA . MET B 1 86 ? 4.375 -14.938 7.723 1 82.81 86 MET B CA 1
ATOM 1400 C C . MET B 1 86 ? 5.59 -14.359 7.004 1 82.81 86 MET B C 1
ATOM 1402 O O . MET B 1 86 ? 5.449 -13.508 6.125 1 82.81 86 MET B O 1
ATOM 1406 N N . ASP B 1 87 ? 6.77 -14.414 7.57 1 86.19 87 ASP B N 1
ATOM 1407 C CA . ASP B 1 87 ? 8.008 -13.961 6.941 1 86.19 87 ASP B CA 1
ATOM 1408 C C . ASP B 1 87 ? 8.344 -14.805 5.715 1 86.19 87 ASP B C 1
ATOM 1410 O O . ASP B 1 87 ? 9.477 -15.266 5.566 1 86.19 87 ASP B O 1
ATOM 1414 N N . ASN B 1 88 ? 7.262 -15.094 4.922 1 93.31 88 ASN B N 1
ATOM 1415 C CA . ASN B 1 88 ? 7.461 -15.914 3.732 1 93.31 88 ASN B CA 1
ATOM 1416 C C . ASN B 1 88 ? 6.406 -15.625 2.67 1 93.31 88 ASN B C 1
ATOM 1418 O O . ASN B 1 88 ? 5.836 -16.547 2.088 1 93.31 88 ASN B O 1
ATOM 1422 N N . LEU B 1 89 ? 6.176 -14.391 2.463 1 97.38 89 LEU B N 1
ATOM 1423 C CA . LEU B 1 89 ? 5.238 -14.016 1.406 1 97.38 89 LEU B CA 1
ATOM 1424 C C . LEU B 1 89 ? 5.777 -14.422 0.038 1 97.38 89 LEU B C 1
ATOM 1426 O O . LEU B 1 89 ? 6.992 -14.523 -0.151 1 97.38 89 LEU B O 1
ATOM 1430 N N . PHE B 1 90 ? 4.871 -14.633 -0.861 1 97.81 90 PHE B N 1
ATOM 1431 C CA . PHE B 1 90 ? 5.211 -14.977 -2.236 1 97.81 90 PHE B CA 1
ATOM 1432 C C . PHE B 1 90 ? 5.242 -13.734 -3.119 1 97.81 90 PHE B C 1
ATOM 1434 O O . PHE B 1 90 ? 4.477 -12.797 -2.902 1 97.81 90 PHE B O 1
ATOM 1441 N N . CYS B 1 91 ? 6.141 -13.742 -4.062 1 98.25 91 CYS B N 1
ATOM 1442 C CA . CYS B 1 91 ? 6.016 -12.742 -5.113 1 98.25 91 CYS B CA 1
ATOM 1443 C C . CYS B 1 91 ? 4.762 -12.977 -5.949 1 98.25 91 CYS B C 1
ATOM 1445 O O . CYS B 1 91 ? 4.605 -14.039 -6.555 1 98.25 91 CYS B O 1
ATOM 1447 N N . PRO B 1 92 ? 3.898 -12.023 -6.02 1 98.5 92 PRO B N 1
ATOM 1448 C CA . PRO B 1 92 ? 2.65 -12.258 -6.754 1 98.5 92 PRO B CA 1
ATOM 1449 C C . PRO B 1 92 ? 2.857 -12.32 -8.266 1 98.5 92 PRO B C 1
ATOM 1451 O O . PRO B 1 92 ? 1.94 -12.695 -9 1 98.5 92 PRO B O 1
ATOM 1454 N N . PHE B 1 93 ? 4.086 -12.086 -8.727 1 98.31 93 PHE B N 1
ATOM 1455 C CA . PHE B 1 93 ? 4.293 -11.945 -10.164 1 98.31 93 PHE B CA 1
ATOM 1456 C C . PHE B 1 93 ? 5.145 -13.094 -10.695 1 98.31 93 PHE B C 1
ATOM 1458 O O . PHE B 1 93 ? 5.469 -13.125 -11.883 1 98.31 93 PHE B O 1
ATOM 1465 N N . CYS B 1 94 ? 5.562 -13.984 -9.82 1 95.94 94 CYS B N 1
ATOM 1466 C CA . CYS B 1 94 ? 6.363 -15.133 -10.227 1 95.94 94 CYS B CA 1
ATOM 1467 C C . CYS B 1 94 ? 5.477 -16.328 -10.539 1 95.94 94 CYS B C 1
ATOM 1469 O O . CYS B 1 94 ? 4.359 -16.438 -10.023 1 95.94 94 CYS B O 1
#